Protein AF-0000000069512992 (afdb_homodimer)

pLDDT: mean 85.41, std 8.33, range [59.53, 94.38]

Radius of gyration: 16.72 Å; Cα contacts (8 Å, |Δi|>4): 475; chains: 2; bounding box: 45×42×37 Å

Solvent-accessible surface area (backbone atoms only — not comparable to full-atom values): 12252 Å² total; per-residue (Å²): 120,58,73,45,78,48,79,44,36,40,33,37,40,46,77,52,93,96,39,35,35,32,42,32,26,37,52,41,56,82,84,54,63,56,64,59,54,50,51,50,50,53,56,59,64,67,49,92,58,75,44,44,39,39,32,29,38,54,61,28,32,28,53,77,41,49,16,95,49,71,39,71,48,21,52,53,52,48,50,54,33,56,75,69,61,36,39,66,70,45,34,65,84,51,76,66,40,38,78,52,96,91,40,67,32,35,28,63,44,39,37,28,62,114,122,57,73,44,76,47,79,45,36,40,34,36,40,45,77,54,93,95,37,35,35,33,41,34,24,38,50,42,56,81,85,52,64,55,65,59,55,51,51,50,50,54,57,58,64,66,49,93,57,75,44,44,38,37,31,28,38,54,62,27,32,28,51,76,41,48,17,93,48,71,41,71,49,20,52,52,51,48,50,55,33,55,74,68,60,36,39,65,70,45,33,64,85,51,76,64,42,38,78,54,96,94,40,68,33,35,28,64,44,39,38,29,59,114

Secondary structure (DSSP, 8-state):
-EEEE-SSEEEEEEEETTEEEEEEEEE--TTS-HHHHHHHHHHHHTS--SEEEEEEE-----GGGT-SS--HHHHHHHHHHHHTTPEE---TTSPPSEEETTEEE--EEEEE--/-EEEE-SSEEEEEEEETTEEEEEEEEE--TTS-HHHHHHHHHHHHTS--SEEEEEEE-----GGGT-SS--HHHHHHHHHHHHTTPEE---TTSPPSEEETTEEE--EEEEE--

Organism: Araneus ventricosus (NCBI:txid182803)

Foldseek 3Di:
DDWDDDPFKIWDWDDDPPFTEIEMEGDADPVDDLVVVLVVVVVSVPDDGDKYKYKYFQVFADPQQAHPDGDPSNVVVVVSCVVVVKDKPRGNPDDFPDQDPVGTGNRIIMIIHD/DDWDDDPFKIWDWDDDPPFTEIEMEGDADPVDDLVVVLVVVVVSVPDDGDKYKYKYFQVFADPQQAHPDGDPSNVVVVVSCVVVVKDKPRGNPDDFPDQDPVGTGNRIIMIIHD

InterPro domains:
  IPR005135 Endonuclease/exonuclease/phosphatase [PF14529] (22-112)
  IPR036691 Endonuclease/exonuclease/phosphatase superfamily [G3DSA:3.60.10.10] (2-114)
  IPR036691 Endonuclease/exonuclease/phosphatase superfamily [SSF56219] (4-114)

Nearest PDB structures (foldseek):
  2ei9-assembly1_A  TM=8.459E-01  e=1.171E-07  Bombyx mori
  7n8k-assembly2_B  TM=8.046E-01  e=6.020E-04  Homo sapiens
  2v0s-assembly1_A  TM=8.005E-01  e=7.741E-04  Homo sapiens
  2v0r-assembly2_B  TM=7.791E-01  e=5.654E-04  Homo sapiens
  7n94-assembly2_B  TM=7.923E-01  e=2.896E-03  Homo sapiens

Sequence (228 aa):
MKMYISTDTIGVIIKYRNLNLLVISVYCPPREDINIIVSELENCLQHPHDRFIIMGDFNSKIPVWGSDIEDERGCELQEFALSKGLAVVNDETTIPTFEGSQGRSWVDITICDPMKMYISTDTIGVIIKYRNLNLLVISVYCPPREDINIIVSELENCLQHPHDRFIIMGDFNSKIPVWGSDIEDERGCELQEFALSKGLAVVNDETTIPTFEGSQGRSWVDITICDP

Structure (mmCIF, N/CA/C/O backbone):
data_AF-0000000069512992-model_v1
#
loop_
_entity.id
_entity.type
_entity.pdbx_description
1 polymer 'Endonuclease/exonuclease/phosphatase domain-containing protein'
#
loop_
_atom_site.group_PDB
_atom_site.id
_atom_site.type_symbol
_atom_site.label_atom_id
_atom_site.label_alt_id
_atom_site.label_comp_id
_atom_site.label_asym_id
_atom_site.label_entity_id
_atom_site.label_seq_id
_atom_site.pdbx_PDB_ins_code
_atom_site.Cartn_x
_atom_site.Cartn_y
_atom_site.Cartn_z
_atom_site.occupancy
_atom_site.B_iso_or_equiv
_atom_site.auth_seq_id
_atom_site.auth_comp_id
_atom_site.auth_asym_id
_atom_site.auth_atom_id
_atom_site.pdbx_PDB_model_num
ATOM 1 N N . MET A 1 1 ? -14.008 -5.754 -10.539 1 62.44 1 MET A N 1
ATOM 2 C CA . MET A 1 1 ? -13.008 -4.941 -9.852 1 62.44 1 MET A CA 1
ATOM 3 C C . MET A 1 1 ? -12.117 -4.211 -10.852 1 62.44 1 MET A C 1
ATOM 5 O O . MET A 1 1 ? -11.578 -4.824 -11.773 1 62.44 1 MET A O 1
ATOM 9 N N . LYS A 1 2 ? -12.312 -2.832 -10.93 1 73.56 2 LYS A N 1
ATOM 10 C CA . LYS A 1 2 ? -11.477 -2.012 -11.805 1 73.56 2 LYS A CA 1
ATOM 11 C C . LYS A 1 2 ? -10.148 -1.672 -11.133 1 73.56 2 LYS A C 1
ATOM 13 O O . LYS A 1 2 ? -10.109 -1.383 -9.938 1 73.56 2 LYS A O 1
ATOM 18 N N . MET A 1 3 ? -8.977 -1.939 -11.852 1 76.88 3 MET A N 1
ATOM 19 C CA . MET A 1 3 ? -7.648 -1.728 -11.297 1 76.88 3 MET A CA 1
ATOM 20 C C . MET A 1 3 ? -6.859 -0.721 -12.125 1 76.88 3 MET A C 1
ATOM 22 O O . MET A 1 3 ? -6.977 -0.697 -13.352 1 76.88 3 MET A O 1
ATOM 26 N N . TYR A 1 4 ? -6.207 0.164 -11.422 1 78.94 4 TYR A N 1
ATOM 27 C CA . TYR A 1 4 ? -5.297 1.139 -12.016 1 78.94 4 TYR A CA 1
ATOM 28 C C . TYR A 1 4 ? -3.871 0.923 -11.523 1 78.94 4 TYR A C 1
ATOM 30 O O . TYR A 1 4 ? -3.627 0.824 -10.32 1 78.94 4 TYR A O 1
ATOM 38 N N . ILE A 1 5 ? -2.979 0.782 -12.562 1 77.25 5 ILE A N 1
ATOM 39 C CA . ILE A 1 5 ? -1.616 0.473 -12.141 1 77.25 5 ILE A CA 1
ATOM 40 C C . ILE A 1 5 ? -0.633 1.406 -12.844 1 77.25 5 ILE A C 1
ATOM 42 O O . ILE A 1 5 ? -0.758 1.659 -14.039 1 77.25 5 ILE A O 1
ATOM 46 N N . SER A 1 6 ? 0.176 1.979 -12.07 1 79.38 6 SER A N 1
ATOM 47 C CA . SER A 1 6 ? 1.358 2.676 -12.57 1 79.38 6 SER A CA 1
ATOM 48 C C . SER A 1 6 ? 2.623 2.178 -11.875 1 79.38 6 SER A C 1
ATOM 50 O O . SER A 1 6 ? 2.574 1.232 -11.086 1 79.38 6 SER A O 1
ATOM 52 N N . THR A 1 7 ? 3.756 2.795 -12.219 1 75.62 7 THR A N 1
ATOM 53 C CA . THR A 1 7 ? 5.031 2.367 -11.656 1 75.62 7 THR A CA 1
ATOM 54 C C . THR A 1 7 ? 5.035 2.523 -10.133 1 75.62 7 THR A C 1
ATOM 56 O O . THR A 1 7 ? 5.637 1.717 -9.422 1 75.62 7 THR A O 1
ATOM 59 N N . ASP A 1 8 ? 4.23 3.426 -9.648 1 82.25 8 ASP A N 1
ATOM 60 C CA . ASP A 1 8 ? 4.387 3.744 -8.227 1 82.25 8 ASP A CA 1
ATOM 61 C C . ASP A 1 8 ? 3.045 3.674 -7.5 1 82.25 8 ASP A C 1
ATOM 63 O O . ASP A 1 8 ? 2.963 3.982 -6.309 1 82.25 8 ASP A O 1
ATOM 67 N N . THR A 1 9 ? 1.992 3.256 -8.219 1 86.94 9 THR A N 1
ATOM 68 C CA . THR A 1 9 ? 0.669 3.332 -7.609 1 86.94 9 THR A CA 1
ATOM 69 C C . THR A 1 9 ? -0.209 2.176 -8.078 1 86.94 9 THR A C 1
ATOM 71 O O . THR A 1 9 ? -0.194 1.814 -9.25 1 86.94 9 THR A O 1
ATOM 74 N N . ILE A 1 10 ? -0.94 1.628 -7.172 1 89.06 10 ILE A N 1
ATOM 75 C CA . ILE A 1 10 ? -1.986 0.664 -7.496 1 89.06 10 ILE A CA 1
ATOM 76 C C . ILE A 1 10 ? -3.322 1.145 -6.934 1 89.06 10 ILE A C 1
ATOM 78 O O . ILE A 1 10 ? -3.418 1.493 -5.758 1 89.06 10 ILE A O 1
ATOM 82 N N . GLY A 1 11 ? -4.309 1.238 -7.793 1 90.81 11 GLY A N 1
ATOM 83 C CA . GLY A 1 11 ? -5.66 1.587 -7.387 1 90.81 11 GLY A CA 1
ATOM 84 C C . GLY A 1 11 ? -6.68 0.513 -7.719 1 90.81 11 GLY A C 1
ATOM 85 O O . GLY A 1 11 ? -6.613 -0.104 -8.781 1 90.81 11 GLY A O 1
ATOM 86 N N . VAL A 1 12 ? -7.574 0.258 -6.812 1 90.38 12 VAL A N 1
ATOM 87 C CA . VAL A 1 12 ? -8.625 -0.732 -7.031 1 90.38 12 VAL A CA 1
ATOM 88 C C . VAL A 1 12 ? -9.961 -0.192 -6.523 1 90.38 12 VAL A C 1
ATOM 90 O O . VAL A 1 12 ? -10.008 0.463 -5.48 1 90.38 12 VAL A O 1
ATOM 93 N N . ILE A 1 13 ? -11 -0.474 -7.309 1 92.19 13 ILE A N 1
ATOM 94 C CA . ILE A 1 13 ? -12.344 -0.146 -6.84 1 92.19 13 ILE A CA 1
ATOM 95 C C . ILE A 1 13 ? -13.016 -1.399 -6.285 1 92.19 13 ILE A C 1
ATOM 97 O O . ILE A 1 13 ? -13.148 -2.406 -6.984 1 92.19 13 ILE A O 1
ATOM 101 N N . ILE A 1 14 ? -13.398 -1.295 -5.035 1 89.19 14 ILE A N 1
ATOM 102 C CA . ILE A 1 14 ? -14.117 -2.377 -4.371 1 89.19 14 ILE A CA 1
ATOM 103 C C . ILE A 1 14 ? -15.602 -2.031 -4.285 1 89.19 14 ILE A C 1
ATOM 105 O O . ILE A 1 14 ? -15.977 -1.005 -3.711 1 89.19 14 ILE A O 1
ATOM 109 N N . LYS A 1 15 ? -16.344 -2.918 -4.852 1 89.75 15 LYS A N 1
ATOM 110 C CA . LYS A 1 15 ? -17.797 -2.711 -4.801 1 89.75 15 LYS A CA 1
ATOM 111 C C . LYS A 1 15 ? -18.422 -3.525 -3.676 1 89.75 15 LYS A C 1
ATOM 113 O O . LYS A 1 15 ? -18.219 -4.738 -3.588 1 89.75 15 LYS A O 1
ATOM 118 N N . TYR A 1 16 ? -19.047 -2.855 -2.82 1 86.5 16 TYR A N 1
ATOM 119 C CA . TYR A 1 16 ? -19.797 -3.494 -1.744 1 86.5 16 TYR A CA 1
ATOM 120 C C . TYR A 1 16 ? -21.188 -2.895 -1.623 1 86.5 16 TYR A C 1
ATOM 122 O O . TYR A 1 16 ? -21.359 -1.771 -1.139 1 86.5 16 TYR A O 1
ATOM 130 N N . ARG A 1 17 ? -22.172 -3.738 -2.008 1 87.38 17 ARG A N 1
ATOM 131 C CA . ARG A 1 17 ? -23.562 -3.268 -2.043 1 87.38 17 ARG A CA 1
ATOM 132 C C . ARG A 1 17 ? -23.688 -1.995 -2.871 1 87.38 17 ARG A C 1
ATOM 134 O O . ARG A 1 17 ? -23.359 -1.987 -4.062 1 87.38 17 ARG A O 1
ATOM 141 N N . ASN A 1 18 ? -24.078 -0.827 -2.35 1 88.19 18 ASN A N 1
ATOM 142 C CA . ASN A 1 18 ? -24.25 0.412 -3.102 1 88.19 18 ASN A CA 1
ATOM 143 C C . ASN A 1 18 ? -23.078 1.365 -2.891 1 88.19 18 ASN A C 1
ATOM 145 O O . ASN A 1 18 ? -23.203 2.57 -3.115 1 88.19 18 ASN A O 1
ATOM 149 N N . LEU A 1 19 ? -21.969 0.78 -2.48 1 90.75 19 LEU A N 1
ATOM 150 C CA . LEU A 1 19 ? -20.812 1.613 -2.188 1 90.75 19 LEU A CA 1
ATOM 151 C C . LEU A 1 19 ? -19.609 1.182 -3.02 1 90.75 19 LEU A C 1
ATOM 153 O O . LEU A 1 19 ? -19.281 -0.004 -3.068 1 90.75 19 LEU A O 1
ATOM 157 N N . ASN A 1 20 ? -19.078 2.146 -3.801 1 93.69 20 ASN A N 1
ATOM 158 C CA . ASN A 1 20 ? -17.797 1.951 -4.473 1 93.69 20 ASN A CA 1
ATOM 159 C C . ASN A 1 20 ? -16.656 2.594 -3.697 1 93.69 20 ASN A C 1
ATOM 161 O O . ASN A 1 20 ? -16.578 3.818 -3.584 1 93.69 20 ASN A O 1
ATOM 165 N N . LEU A 1 21 ? -15.773 1.704 -3.17 1 93.25 21 LEU A N 1
ATOM 166 C CA . LEU A 1 21 ? -14.617 2.188 -2.424 1 93.25 21 LEU A CA 1
ATOM 167 C C . LEU A 1 21 ? -13.352 2.117 -3.273 1 93.25 21 LEU A C 1
ATOM 169 O O . LEU A 1 21 ? -12.969 1.043 -3.746 1 93.25 21 LEU A O 1
ATOM 173 N N . LEU A 1 22 ? -12.742 3.299 -3.473 1 94.38 22 LEU A N 1
ATOM 174 C CA . LEU A 1 22 ? -11.461 3.348 -4.172 1 94.38 22 LEU A CA 1
ATOM 175 C C . LEU A 1 22 ? -10.305 3.229 -3.191 1 94.38 22 LEU A C 1
ATOM 177 O O . LEU A 1 22 ? -10.156 4.062 -2.293 1 94.38 22 LEU A O 1
ATOM 181 N N . VAL A 1 23 ? -9.523 2.137 -3.34 1 93.75 23 VAL A N 1
ATOM 182 C CA . VAL A 1 23 ? -8.336 1.911 -2.518 1 93.75 23 VAL A CA 1
ATOM 183 C C . VAL A 1 23 ? -7.078 2.109 -3.357 1 93.75 23 VAL A C 1
ATOM 185 O O . VAL A 1 23 ? -6.934 1.505 -4.422 1 93.75 23 VAL A O 1
ATOM 188 N N . ILE A 1 24 ? -6.184 2.973 -2.836 1 94.12 24 ILE A N 1
ATOM 189 C CA . ILE A 1 24 ? -4.961 3.262 -3.576 1 94.12 2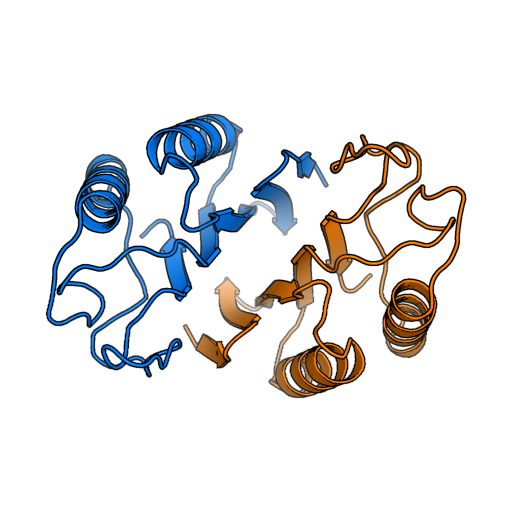4 ILE A CA 1
ATOM 190 C C . ILE A 1 24 ? -3.746 2.975 -2.695 1 94.12 24 ILE A C 1
ATOM 192 O O . ILE A 1 24 ? -3.66 3.463 -1.566 1 94.12 24 ILE A O 1
ATOM 196 N N . SER A 1 25 ? -2.85 2.141 -3.135 1 93.56 25 SER A N 1
ATOM 197 C CA . SER A 1 25 ? -1.56 1.884 -2.504 1 93.56 25 SER A CA 1
ATOM 198 C C . SER A 1 25 ? -0.427 2.562 -3.268 1 93.56 25 SER A C 1
ATOM 200 O O . SER A 1 25 ? -0.344 2.451 -4.492 1 93.56 25 SER A O 1
ATOM 202 N N . VAL A 1 26 ? 0.43 3.268 -2.518 1 92.38 26 VAL A N 1
ATOM 203 C CA . VAL A 1 26 ? 1.453 4.055 -3.195 1 92.38 26 VAL A CA 1
ATOM 204 C C . VAL A 1 26 ? 2.809 3.824 -2.531 1 92.38 26 VAL A C 1
ATOM 206 O O . VAL A 1 26 ? 2.885 3.615 -1.319 1 92.38 26 VAL A O 1
ATOM 209 N N . TYR A 1 27 ? 3.768 3.748 -3.324 1 88.44 27 TYR A N 1
ATOM 210 C CA . TYR A 1 27 ? 5.152 3.924 -2.893 1 88.44 27 TYR A CA 1
ATOM 211 C C . TYR A 1 27 ? 5.82 5.059 -3.658 1 88.44 27 TYR A C 1
ATOM 213 O O . TYR A 1 27 ? 5.945 4.996 -4.883 1 88.44 27 TYR A O 1
ATOM 221 N N . CYS A 1 28 ? 6.227 6.059 -2.953 1 90 28 CYS A N 1
ATOM 222 C CA . CYS A 1 28 ? 6.93 7.188 -3.553 1 90 28 CYS A CA 1
ATOM 223 C C . CYS A 1 28 ? 8.422 7.129 -3.24 1 90 28 CYS A C 1
ATOM 225 O O . CYS A 1 28 ? 8.844 7.535 -2.156 1 90 28 CYS A O 1
ATOM 227 N N . PRO A 1 29 ? 9.18 6.758 -4.266 1 87.5 29 PRO A N 1
ATOM 228 C CA . PRO A 1 29 ? 10.617 6.715 -4.008 1 87.5 29 PRO A CA 1
ATOM 229 C C . PRO A 1 29 ? 11.18 8.062 -3.561 1 87.5 29 PRO A C 1
ATOM 231 O O . PRO A 1 29 ? 10.727 9.109 -4.027 1 87.5 29 PRO A O 1
ATOM 234 N N . PRO A 1 30 ? 12.203 8 -2.709 1 86.44 30 PRO A N 1
ATOM 235 C CA . PRO A 1 30 ? 12.75 9.234 -2.143 1 86.44 30 PRO A CA 1
ATOM 236 C C . PRO A 1 30 ? 13.258 10.203 -3.211 1 86.44 30 PRO A C 1
ATOM 238 O O . PRO A 1 30 ? 13.219 11.422 -3.021 1 86.44 30 PRO A O 1
ATOM 241 N N . ARG A 1 31 ? 13.641 9.719 -4.309 1 88.31 31 ARG A N 1
ATOM 242 C CA . ARG A 1 31 ? 14.25 10.57 -5.32 1 88.31 31 ARG A CA 1
ATOM 243 C C . ARG A 1 31 ? 13.234 10.984 -6.383 1 88.31 31 ARG A C 1
ATOM 245 O O . ARG A 1 31 ? 13.523 11.82 -7.238 1 88.31 31 ARG A O 1
ATOM 252 N N . GLU A 1 32 ? 12.062 10.398 -6.336 1 88.81 32 GLU A N 1
ATOM 253 C CA . GLU A 1 32 ? 11.031 10.719 -7.316 1 88.81 32 GLU A CA 1
ATOM 254 C C . GLU A 1 32 ? 10.312 12.016 -6.957 1 88.81 32 GLU A C 1
ATOM 256 O O . GLU A 1 32 ? 10.078 12.297 -5.777 1 88.81 32 GLU A O 1
ATOM 261 N N . ASP A 1 33 ? 10.016 12.828 -8 1 92.69 33 ASP A N 1
ATOM 262 C CA . ASP A 1 33 ? 9.234 14.039 -7.789 1 92.69 33 ASP A CA 1
ATOM 263 C C . ASP A 1 33 ? 7.84 13.703 -7.254 1 92.69 33 ASP A C 1
ATOM 265 O O . ASP A 1 33 ? 7.055 13.031 -7.93 1 92.69 33 ASP A O 1
ATOM 269 N N . ILE A 1 34 ? 7.531 14.195 -6.113 1 92.69 34 ILE A N 1
ATOM 270 C CA . ILE A 1 34 ? 6.262 13.906 -5.453 1 92.69 34 ILE A CA 1
ATOM 271 C C . ILE A 1 34 ? 5.105 14.398 -6.32 1 92.69 34 ILE A C 1
ATOM 273 O O . ILE A 1 34 ? 4 13.852 -6.262 1 92.69 34 ILE A O 1
ATOM 277 N N . ASN A 1 35 ? 5.34 15.414 -7.141 1 93.62 35 ASN A N 1
ATOM 278 C CA . ASN A 1 35 ? 4.289 15.961 -7.992 1 93.62 35 ASN A CA 1
ATOM 279 C C . ASN A 1 35 ? 3.818 14.945 -9.023 1 93.62 35 ASN A C 1
ATOM 281 O O . ASN A 1 35 ? 2.662 14.977 -9.453 1 93.62 35 ASN A O 1
ATOM 285 N N . ILE A 1 36 ? 4.703 14.117 -9.391 1 92.75 36 ILE A N 1
ATOM 286 C CA . ILE A 1 36 ? 4.336 13.047 -10.312 1 92.75 36 ILE A CA 1
ATOM 287 C C . ILE A 1 36 ? 3.334 12.109 -9.641 1 92.75 36 ILE A C 1
ATOM 289 O O . ILE A 1 36 ? 2.305 11.766 -10.227 1 92.75 36 ILE A O 1
ATOM 293 N N . ILE A 1 37 ? 3.574 11.75 -8.453 1 92.38 37 ILE A N 1
ATOM 294 C CA . ILE A 1 37 ? 2.705 10.859 -7.695 1 92.38 37 ILE A CA 1
ATOM 295 C C . ILE A 1 37 ? 1.37 11.547 -7.418 1 92.38 37 ILE A C 1
ATOM 297 O O . ILE A 1 37 ? 0.309 10.938 -7.574 1 92.38 37 ILE A O 1
ATOM 301 N N . VAL A 1 38 ? 1.461 12.789 -7.039 1 93.31 38 VAL A N 1
ATOM 302 C CA . VAL A 1 38 ? 0.253 13.555 -6.754 1 93.31 38 VAL A CA 1
ATOM 303 C C . VAL A 1 38 ? -0.632 13.609 -7.996 1 93.31 38 VAL A C 1
ATOM 305 O O . VAL A 1 38 ? -1.85 13.438 -7.906 1 93.31 38 VAL A O 1
ATOM 308 N N . SER A 1 39 ? -0.012 13.844 -9.078 1 93.38 39 SER A N 1
ATOM 309 C CA . SER A 1 39 ? -0.75 13.867 -10.336 1 93.38 39 SER A CA 1
ATOM 310 C C . SER A 1 39 ? -1.412 12.523 -10.609 1 93.38 39 SER A C 1
ATOM 312 O O . SER A 1 39 ? -2.551 12.469 -11.078 1 93.38 39 SER A O 1
ATOM 314 N N . GLU A 1 40 ? -0.72 11.484 -10.344 1 90.88 40 GLU A N 1
ATOM 315 C CA . GLU A 1 40 ? -1.27 10.141 -10.516 1 90.88 40 GLU A CA 1
ATOM 316 C C . GLU A 1 40 ? -2.457 9.914 -9.586 1 90.88 40 GLU A C 1
ATOM 318 O O . GLU A 1 40 ? -3.453 9.305 -9.984 1 90.88 40 GLU A O 1
ATOM 323 N N . LEU A 1 41 ? -2.299 10.336 -8.406 1 93.19 41 LEU A N 1
ATOM 324 C CA . LEU A 1 41 ? -3.387 10.227 -7.441 1 93.19 41 LEU A CA 1
ATOM 325 C C . LEU A 1 41 ? -4.613 11 -7.914 1 93.19 41 LEU A C 1
ATOM 327 O O . LEU A 1 41 ? -5.738 10.492 -7.836 1 93.19 41 LEU A O 1
ATOM 331 N N . GLU A 1 42 ? -4.375 12.172 -8.398 1 91.94 42 GLU A N 1
ATOM 332 C CA . GLU A 1 42 ? -5.469 12.984 -8.922 1 91.94 42 GLU A CA 1
ATOM 333 C C . GLU A 1 42 ? -6.195 12.266 -10.055 1 91.94 42 GLU A C 1
ATOM 335 O O . GLU A 1 42 ? -7.426 12.289 -10.125 1 91.94 42 GLU A O 1
ATOM 340 N N . ASN A 1 43 ? -5.418 11.703 -10.891 1 91.62 43 ASN A N 1
ATOM 341 C CA . ASN A 1 43 ? -6.004 10.953 -12 1 91.62 43 ASN A CA 1
ATOM 342 C C . ASN A 1 43 ? -6.848 9.789 -11.5 1 91.62 43 ASN A C 1
ATOM 344 O O . ASN A 1 43 ? -7.938 9.531 -12.016 1 91.62 43 ASN A O 1
ATOM 348 N N . CYS A 1 44 ? -6.367 9.062 -10.547 1 90.44 44 CYS A N 1
ATOM 349 C CA . CYS A 1 44 ? -7.109 7.941 -9.977 1 90.44 44 CYS A CA 1
ATOM 350 C C . CYS A 1 44 ? -8.422 8.414 -9.367 1 90.44 44 CYS A C 1
ATOM 352 O O . CYS A 1 44 ? -9.453 7.754 -9.516 1 90.44 44 CYS A O 1
ATOM 354 N N . LEU A 1 45 ? -8.344 9.516 -8.75 1 91.56 45 LEU A N 1
ATOM 355 C CA . LEU A 1 45 ? -9.5 10.031 -8.016 1 91.56 45 LEU A CA 1
ATOM 356 C C . LEU A 1 45 ? -10.57 10.539 -8.977 1 91.56 45 LEU A C 1
ATOM 358 O O . LEU A 1 45 ? -11.703 10.805 -8.562 1 91.56 45 LEU A O 1
ATOM 362 N N . GLN A 1 46 ? -10.203 10.688 -10.195 1 91.44 46 GLN A N 1
ATOM 363 C CA . GLN A 1 46 ? -11.18 11.102 -11.195 1 91.44 46 GLN A CA 1
ATOM 364 C C . GLN A 1 46 ? -12.141 9.969 -11.531 1 91.44 46 GLN A C 1
ATOM 366 O O . GLN A 1 46 ? -13.211 10.195 -12.109 1 91.44 46 GLN A O 1
ATOM 371 N N . HIS A 1 47 ? -11.766 8.797 -11.266 1 89.56 47 HIS A N 1
ATOM 372 C CA . HIS A 1 47 ? -12.648 7.66 -11.523 1 89.56 47 HIS A CA 1
ATOM 373 C C . HIS A 1 47 ? -13.797 7.625 -10.523 1 89.56 47 HIS A C 1
ATOM 375 O O . HIS A 1 47 ? -13.633 7.984 -9.359 1 89.56 47 HIS A O 1
ATOM 381 N N . PRO A 1 48 ? -14.977 7.238 -11.016 1 91.12 48 PRO A N 1
ATOM 382 C CA . PRO A 1 48 ? -16.141 7.258 -10.133 1 91.12 48 PRO A CA 1
ATOM 383 C C . PRO A 1 48 ? -15.961 6.379 -8.891 1 91.12 48 PRO A C 1
ATOM 385 O O . PRO A 1 48 ? -15.578 5.211 -9.016 1 91.12 48 PRO A O 1
ATOM 388 N N . HIS A 1 49 ? -16.203 6.918 -7.762 1 93.06 49 HIS A N 1
ATOM 389 C CA . HIS A 1 49 ? -16.156 6.25 -6.465 1 93.06 49 HIS A CA 1
ATOM 390 C C . HIS A 1 49 ? -17.031 6.98 -5.445 1 93.06 49 HIS A C 1
ATOM 392 O O . HIS A 1 49 ? -17.406 8.133 -5.66 1 93.06 49 HIS A O 1
ATOM 398 N N . ASP A 1 50 ? -17.422 6.281 -4.406 1 93.81 50 ASP A N 1
ATOM 399 C CA . ASP A 1 50 ? -18.188 6.898 -3.326 1 93.81 50 ASP A CA 1
ATOM 400 C C . ASP A 1 50 ? -17.266 7.336 -2.188 1 93.81 50 ASP A C 1
ATOM 402 O O . ASP A 1 50 ? -17.5 8.367 -1.559 1 93.81 50 ASP A O 1
ATOM 406 N N . ARG A 1 51 ? -16.266 6.52 -1.875 1 92.12 51 ARG A N 1
ATOM 407 C CA . ARG A 1 51 ? -15.25 6.734 -0.843 1 92.12 51 ARG A CA 1
ATOM 408 C C . ARG A 1 51 ? -13.867 6.309 -1.328 1 92.12 51 ARG A C 1
ATOM 410 O O . ARG A 1 51 ? -13.75 5.543 -2.287 1 92.12 51 ARG A O 1
ATOM 417 N N . PHE A 1 52 ? -12.898 6.906 -0.741 1 93.38 52 PHE A N 1
ATOM 418 C CA . PHE A 1 52 ? -11.57 6.469 -1.145 1 93.38 52 PHE A CA 1
ATOM 419 C C . PHE A 1 52 ? -10.617 6.453 0.047 1 93.38 52 PHE A C 1
ATOM 421 O O . PHE A 1 52 ? -10.883 7.098 1.064 1 93.38 52 PHE A O 1
ATOM 428 N N . ILE A 1 53 ? -9.594 5.688 -0.031 1 92.62 53 ILE A N 1
ATOM 429 C CA . ILE A 1 53 ? -8.477 5.656 0.913 1 92.62 53 ILE A CA 1
ATOM 430 C C . ILE A 1 53 ? -7.164 5.504 0.154 1 92.62 53 ILE A C 1
ATOM 432 O O . ILE A 1 53 ? -7.082 4.742 -0.812 1 92.62 53 ILE A O 1
ATOM 436 N N . ILE A 1 54 ? -6.207 6.352 0.508 1 94.06 54 ILE A N 1
ATOM 437 C CA . ILE A 1 54 ? -4.852 6.312 -0.03 1 94.06 54 ILE A CA 1
ATOM 438 C C . ILE A 1 54 ? -3.867 5.953 1.08 1 94.06 54 ILE A C 1
ATOM 440 O O . ILE A 1 54 ? -3.896 6.547 2.16 1 94.06 54 ILE A O 1
ATOM 444 N N . MET A 1 55 ? -3.049 4.949 0.796 1 93.12 55 MET A N 1
ATOM 445 C CA . MET A 1 55 ? -2.068 4.543 1.799 1 93.12 55 MET A CA 1
ATOM 446 C C . MET A 1 55 ? -0.733 4.199 1.146 1 93.12 55 MET A C 1
ATOM 448 O O . MET A 1 55 ? -0.7 3.607 0.066 1 93.12 55 MET A O 1
ATOM 452 N N . GLY A 1 56 ? 0.34 4.488 1.965 1 91.12 56 GLY A N 1
ATOM 453 C CA . GLY A 1 56 ? 1.639 4.039 1.486 1 91.12 56 GLY A CA 1
ATOM 454 C C . GLY A 1 56 ? 2.789 4.875 2.014 1 91.12 56 GLY A C 1
ATOM 455 O O . GLY A 1 56 ? 2.619 5.652 2.957 1 91.12 56 GLY A O 1
ATOM 456 N N . ASP A 1 57 ? 3.934 4.566 1.436 1 88.25 57 ASP A N 1
ATOM 457 C CA . ASP A 1 57 ? 5.168 5.27 1.785 1 88.25 57 ASP A CA 1
ATOM 458 C C . ASP A 1 57 ? 5.398 6.461 0.863 1 88.25 57 ASP A C 1
ATOM 460 O O . ASP A 1 57 ? 5.73 6.293 -0.312 1 88.25 57 ASP A O 1
ATOM 464 N N . PHE A 1 58 ? 5.25 7.66 1.408 1 90.44 58 PHE A N 1
ATOM 465 C CA . PHE A 1 58 ? 5.359 8.867 0.596 1 90.44 58 PHE A CA 1
ATOM 466 C C . PHE A 1 58 ? 6.742 9.5 0.743 1 90.44 58 PHE A C 1
ATOM 468 O O . PHE A 1 58 ? 7.102 10.398 -0.016 1 90.44 58 PHE A O 1
ATOM 475 N N . ASN A 1 59 ? 7.477 9.031 1.684 1 89.31 59 ASN A N 1
ATOM 476 C CA . ASN A 1 59 ? 8.781 9.617 1.97 1 89.31 59 ASN A CA 1
ATOM 477 C C . ASN A 1 59 ? 8.703 11.133 2.086 1 89.31 59 ASN A C 1
ATOM 479 O O . ASN A 1 59 ? 9.492 11.852 1.47 1 89.31 59 ASN A O 1
ATOM 483 N N . SER A 1 60 ? 7.695 11.523 2.764 1 90.38 60 SER A N 1
ATOM 484 C CA . SER A 1 60 ? 7.414 12.945 2.971 1 90.38 60 SER A CA 1
ATOM 485 C C . SER A 1 60 ? 7.414 13.297 4.457 1 90.38 60 SER A C 1
ATOM 487 O O . SER A 1 60 ? 6.949 12.508 5.285 1 90.38 60 SER A O 1
ATOM 489 N N . LYS A 1 61 ? 7.934 14.477 4.727 1 87.56 61 LYS A N 1
ATOM 490 C CA . LYS A 1 61 ? 8.055 14.875 6.125 1 87.56 61 LYS A CA 1
ATOM 491 C C . LYS A 1 61 ? 7.402 16.234 6.367 1 87.56 61 LYS A C 1
ATOM 493 O O . LYS A 1 61 ? 7.672 17.188 5.641 1 87.56 61 LYS A O 1
ATOM 498 N N . ILE A 1 62 ? 6.516 16.25 7.383 1 85.75 62 ILE A N 1
ATOM 499 C CA . ILE A 1 62 ? 5.906 17.5 7.855 1 85.75 62 ILE A CA 1
ATOM 500 C C . ILE A 1 62 ? 5.449 17.328 9.305 1 85.75 62 ILE A C 1
ATOM 502 O O . ILE A 1 62 ? 5.129 16.219 9.734 1 85.75 62 ILE A O 1
ATOM 506 N N . PRO A 1 63 ? 5.363 18.391 10.055 1 81.75 63 PRO A N 1
ATOM 507 C CA . PRO A 1 63 ? 4.973 18.281 11.461 1 81.75 63 PRO A CA 1
ATOM 508 C C . PRO A 1 63 ? 3.551 17.75 11.641 1 81.75 63 PRO A C 1
ATOM 510 O O . PRO A 1 63 ? 3.258 17.078 12.625 1 81.75 63 PRO A O 1
ATOM 513 N N . VAL A 1 64 ? 2.695 17.969 10.766 1 78.31 64 VAL A N 1
ATOM 514 C CA . VAL A 1 64 ? 1.287 17.594 10.836 1 78.31 64 VAL A CA 1
ATOM 515 C C . VAL A 1 64 ? 1.164 16.094 11.047 1 78.31 64 VAL A C 1
ATOM 517 O O . VAL A 1 64 ? 0.285 15.625 11.773 1 78.31 64 VAL A O 1
ATOM 520 N N . TRP A 1 65 ? 2.078 15.375 10.461 1 80.12 65 TRP A N 1
ATOM 521 C CA . TRP A 1 65 ? 1.929 13.938 10.703 1 80.12 65 TRP A CA 1
ATOM 522 C C . TRP A 1 65 ? 3.086 13.406 11.539 1 80.12 65 TRP A C 1
ATOM 524 O O . TRP A 1 65 ? 3.33 12.195 11.57 1 80.12 65 TRP A O 1
ATOM 534 N N . GLY A 1 66 ? 3.773 14.273 12.242 1 74.56 66 GLY A N 1
ATOM 535 C CA . GLY A 1 66 ? 4.586 13.789 13.344 1 74.56 66 GLY A CA 1
ATOM 536 C C . GLY A 1 66 ? 6.055 14.141 13.203 1 74.56 66 GLY A C 1
ATOM 537 O O . GLY A 1 66 ? 6.836 13.961 14.141 1 74.56 66 GLY A O 1
ATOM 538 N N . SER A 1 67 ? 6.461 14.648 11.984 1 78.06 67 SER A N 1
ATOM 539 C CA . SER A 1 67 ? 7.871 14.953 11.781 1 78.06 67 SER A CA 1
ATOM 540 C C . SER A 1 67 ? 8.25 16.281 12.43 1 78.06 67 SER A C 1
ATOM 542 O O . SER A 1 67 ? 7.406 17.172 12.562 1 78.06 67 SER A O 1
ATOM 544 N N . ASP A 1 68 ? 9.461 16.359 12.852 1 80.38 68 ASP A N 1
ATOM 545 C CA . ASP A 1 68 ? 9.953 17.609 13.438 1 80.38 68 ASP A CA 1
ATOM 546 C C . ASP A 1 68 ? 10.359 18.594 12.352 1 80.38 68 ASP A C 1
ATOM 548 O O . ASP A 1 68 ? 10.578 19.781 12.633 1 80.38 68 ASP A O 1
ATOM 552 N N . ILE A 1 69 ? 10.484 18.078 11.188 1 82.75 69 ILE A N 1
ATOM 553 C CA . ILE A 1 69 ? 10.914 18.922 10.086 1 82.75 69 ILE A CA 1
ATOM 554 C C . ILE A 1 69 ? 9.898 18.859 8.953 1 82.75 69 ILE A C 1
ATOM 556 O O . ILE A 1 69 ? 9 18 8.969 1 82.75 69 ILE A O 1
ATOM 560 N N . GLU A 1 70 ? 9.953 19.875 8.094 1 88.19 70 GLU A N 1
ATOM 561 C CA . GLU A 1 70 ? 9.133 19.875 6.891 1 88.19 70 GLU A CA 1
ATOM 562 C C . GLU A 1 70 ? 10 19.875 5.633 1 88.19 70 GLU A C 1
ATOM 564 O O . GLU A 1 70 ? 11.055 20.516 5.594 1 88.19 70 GLU A O 1
ATOM 569 N N . ASP A 1 71 ? 9.633 19.031 4.719 1 91.56 71 ASP A N 1
ATOM 570 C CA . ASP A 1 71 ? 10.305 19.062 3.418 1 91.56 71 ASP A CA 1
ATOM 571 C C . ASP A 1 71 ? 9.312 19.391 2.301 1 91.56 71 ASP A C 1
ATOM 573 O O . ASP A 1 71 ? 8.125 19.594 2.555 1 91.56 71 ASP A O 1
ATOM 577 N N . GLU A 1 72 ? 9.914 19.625 1.155 1 92.38 72 GLU A N 1
ATOM 578 C CA . GLU A 1 72 ? 9.086 20.016 0.019 1 92.38 72 GLU A CA 1
ATOM 579 C C . GLU A 1 72 ? 8.016 18.969 -0.268 1 92.38 72 GLU A C 1
ATOM 581 O O . GLU A 1 72 ? 6.879 19.297 -0.602 1 92.38 72 GLU A O 1
ATOM 586 N N . ARG A 1 73 ? 8.352 17.766 -0.173 1 92.81 73 ARG A N 1
ATOM 587 C CA . ARG A 1 73 ? 7.422 16.672 -0.416 1 92.81 73 ARG A CA 1
ATOM 588 C C . ARG A 1 73 ? 6.238 16.734 0.543 1 92.81 73 ARG A C 1
ATOM 590 O O . ARG A 1 73 ? 5.086 16.578 0.131 1 92.81 73 ARG A O 1
ATOM 597 N N . GLY A 1 74 ? 6.598 16.938 1.791 1 91.31 74 GLY A N 1
ATOM 598 C CA . GLY A 1 74 ? 5.555 17.078 2.791 1 91.31 74 GLY A CA 1
ATOM 599 C C . GLY A 1 74 ? 4.598 18.219 2.502 1 91.31 74 GLY A C 1
ATOM 600 O O . GLY A 1 74 ? 3.383 18.062 2.648 1 91.31 74 GLY A O 1
ATOM 601 N N . CYS A 1 75 ? 5.152 19.312 2.059 1 92.5 75 CYS A N 1
ATOM 602 C CA . CYS A 1 75 ? 4.344 20.484 1.74 1 92.5 75 CYS A CA 1
ATOM 603 C C . CYS A 1 75 ? 3.406 20.203 0.571 1 92.5 75 CYS A C 1
ATOM 605 O O . CYS A 1 75 ? 2.219 20.516 0.628 1 92.5 75 CYS A O 1
ATOM 607 N N . GLU A 1 76 ? 3.902 19.562 -0.406 1 93 76 GLU A N 1
ATOM 608 C CA . GLU A 1 76 ? 3.107 19.25 -1.587 1 93 76 GLU A CA 1
ATOM 609 C C . GLU A 1 76 ? 1.993 18.266 -1.249 1 93 76 GLU A C 1
ATOM 611 O O . GLU A 1 76 ? 0.858 18.422 -1.702 1 93 76 GLU A O 1
ATOM 616 N N . LEU A 1 77 ? 2.332 17.281 -0.499 1 91.44 77 LEU A N 1
ATOM 617 C CA . LEU A 1 77 ? 1.348 16.281 -0.112 1 91.44 77 LEU A CA 1
ATOM 618 C C . LEU A 1 77 ? 0.26 16.891 0.763 1 91.44 77 LEU A C 1
ATOM 620 O O . LEU A 1 77 ? -0.919 16.562 0.615 1 91.44 77 LEU A O 1
ATOM 624 N N . GLN A 1 78 ? 0.673 17.734 1.654 1 90.19 78 GLN A N 1
ATOM 625 C CA . GLN A 1 78 ? -0.293 18.422 2.5 1 90.19 78 GLN A CA 1
ATOM 626 C C . GLN A 1 78 ? -1.247 19.266 1.663 1 90.19 78 GLN A C 1
ATOM 628 O O . GLN A 1 78 ? -2.455 19.281 1.907 1 90.19 78 GLN A O 1
ATOM 633 N N . GLU A 1 79 ? -0.674 20.016 0.779 1 92.06 79 GLU A N 1
ATOM 634 C CA . GLU A 1 79 ? -1.499 20.828 -0.104 1 92.06 79 GLU A CA 1
ATOM 635 C C . GLU A 1 79 ? -2.5 19.969 -0.875 1 92.06 79 GLU A C 1
ATOM 637 O O . GLU A 1 79 ? -3.664 20.344 -1.024 1 92.06 79 GLU A O 1
ATOM 642 N N . PHE A 1 80 ? -2.082 18.859 -1.361 1 92.5 80 PHE A N 1
ATOM 643 C CA . PHE A 1 80 ? -2.949 17.906 -2.049 1 92.5 80 PHE A CA 1
ATOM 644 C C . PHE A 1 80 ? -4.09 17.453 -1.142 1 92.5 80 PHE A C 1
ATOM 646 O O . PHE A 1 80 ? -5.254 17.484 -1.544 1 92.5 80 PHE A O 1
ATOM 653 N N . ALA A 1 81 ? -3.783 17.078 0.052 1 89.25 81 ALA A N 1
ATOM 654 C CA . ALA A 1 81 ? -4.785 16.609 1.001 1 89.25 81 ALA A CA 1
ATOM 655 C C . ALA A 1 81 ? -5.797 17.703 1.325 1 89.25 81 ALA A C 1
ATOM 657 O O . ALA A 1 81 ? -7.004 17.453 1.348 1 89.25 81 ALA A O 1
ATOM 658 N N . LEU A 1 82 ? -5.316 18.844 1.567 1 87.06 82 LEU A N 1
ATOM 659 C CA . LEU A 1 82 ? -6.164 19.984 1.922 1 87.06 82 LEU A CA 1
ATOM 660 C C . LEU A 1 82 ? -7.07 20.359 0.755 1 87.06 82 LEU A C 1
ATOM 662 O O . LEU A 1 82 ? -8.258 20.641 0.949 1 87.06 82 LEU A O 1
ATOM 666 N N . SER A 1 83 ? -6.492 20.359 -0.412 1 87.56 83 SER A N 1
ATOM 667 C CA . SER A 1 83 ? -7.227 20.797 -1.599 1 87.56 83 SER A CA 1
ATOM 668 C C . SER A 1 83 ? -8.406 19.859 -1.879 1 87.56 83 SER A C 1
ATOM 670 O O . SER A 1 83 ? -9.398 20.281 -2.479 1 87.56 83 SER A O 1
ATOM 672 N N . LYS A 1 84 ? -8.344 18.688 -1.467 1 83.25 84 LYS A N 1
ATOM 673 C CA . LYS A 1 84 ? -9.406 17.719 -1.715 1 83.25 84 LYS A CA 1
ATOM 674 C C . LYS A 1 84 ? -10.281 17.531 -0.479 1 83.25 84 LYS A C 1
ATOM 676 O O . LYS A 1 84 ? -11.188 16.688 -0.475 1 83.25 84 LYS A O 1
ATOM 681 N N . GLY A 1 85 ? -10 18.328 0.588 1 80.12 85 GLY A N 1
ATOM 682 C CA . GLY A 1 85 ? -10.734 18.172 1.835 1 80.12 85 GLY A CA 1
ATOM 683 C C . GLY A 1 85 ? -10.5 16.828 2.498 1 80.12 85 GLY A C 1
ATOM 684 O O . GLY A 1 85 ? -11.414 16.281 3.125 1 80.12 85 GLY A O 1
ATOM 685 N N . LEU A 1 86 ? -9.281 16.359 2.271 1 77.56 86 LEU A N 1
ATOM 686 C CA . LEU A 1 86 ? -8.984 15.016 2.74 1 77.56 86 LEU A CA 1
ATOM 687 C C . LEU A 1 86 ? -8.461 15.039 4.172 1 77.56 86 LEU A C 1
ATOM 689 O O . LEU A 1 86 ? -7.883 16.031 4.609 1 77.56 86 LEU A O 1
ATOM 693 N N . ALA A 1 87 ? -8.82 13.906 4.887 1 77.69 87 ALA A N 1
ATOM 694 C CA . ALA A 1 87 ? -8.328 13.727 6.25 1 77.69 87 ALA A CA 1
ATOM 695 C C . ALA A 1 87 ? -7.102 12.82 6.273 1 77.69 87 ALA A C 1
ATOM 697 O O . ALA A 1 87 ? -7.121 11.727 5.691 1 77.69 87 ALA A O 1
ATOM 698 N N . VAL A 1 88 ? -5.984 13.391 6.812 1 77 88 VAL A N 1
ATOM 699 C CA . VAL A 1 88 ? -4.824 12.555 7.086 1 77 88 VAL A CA 1
ATOM 700 C C . VAL A 1 88 ? -5.031 11.797 8.398 1 77 88 VAL A C 1
ATOM 702 O O . VAL A 1 88 ? -5.324 12.406 9.43 1 77 88 VAL A O 1
ATOM 705 N N . VAL A 1 89 ? -4.984 10.547 8.297 1 74.94 89 VAL A N 1
ATOM 706 C CA . VAL A 1 89 ? -5.305 9.703 9.445 1 74.94 89 VAL A CA 1
ATOM 707 C C . VAL A 1 89 ? -4.086 9.594 10.359 1 74.94 89 VAL A C 1
ATOM 709 O O . VAL A 1 89 ? -4.223 9.398 11.562 1 74.94 89 VAL A O 1
ATOM 712 N N . ASN A 1 90 ? -2.918 9.852 9.75 1 71.94 90 ASN A N 1
ATOM 713 C CA . ASN A 1 90 ? -1.724 9.805 10.586 1 71.94 90 ASN A CA 1
ATOM 714 C C . ASN A 1 90 ? -1.632 11.031 11.5 1 71.94 90 ASN A C 1
ATOM 716 O O . ASN A 1 90 ? -1.971 12.141 11.086 1 71.94 90 ASN A O 1
ATOM 720 N N . ASP A 1 91 ? -1.629 10.758 12.797 1 62.72 91 ASP A N 1
ATOM 721 C CA . ASP A 1 91 ? -1.337 11.898 13.664 1 62.72 91 ASP A CA 1
ATOM 722 C C . ASP A 1 91 ? -0.108 11.625 14.523 1 62.72 91 ASP A C 1
ATOM 724 O O . ASP A 1 91 ? 0.57 10.609 14.352 1 62.72 91 ASP A O 1
ATOM 728 N N . GLU A 1 92 ? 0.256 12.672 15.148 1 59.53 92 GLU A N 1
ATOM 729 C CA . GLU A 1 92 ? 1.457 12.672 15.977 1 59.53 92 GLU A CA 1
ATOM 730 C C . GLU A 1 92 ? 1.447 11.5 16.953 1 59.53 92 GLU A C 1
ATOM 732 O O . GLU A 1 92 ? 2.488 11.141 17.516 1 59.53 92 GLU A O 1
ATOM 737 N N . THR A 1 93 ? 0.274 10.883 17.031 1 60.72 93 THR A N 1
ATOM 738 C CA . THR A 1 93 ? 0.18 9.805 18.016 1 60.72 93 THR A CA 1
ATOM 739 C C . THR A 1 93 ? 0.573 8.469 17.391 1 60.72 93 THR A C 1
ATOM 741 O O . THR A 1 93 ? 0.799 7.488 18.109 1 60.72 93 THR A O 1
ATOM 744 N N . THR A 1 94 ? 0.777 8.57 16.109 1 66.19 94 THR A N 1
ATOM 745 C CA . THR A 1 94 ? 1.181 7.332 15.461 1 66.19 94 THR A CA 1
ATOM 746 C C . THR A 1 94 ? 2.684 7.109 15.602 1 66.19 94 THR A C 1
ATOM 748 O O . THR A 1 94 ? 3.441 8.062 15.805 1 66.19 94 THR A O 1
ATOM 751 N N . ILE A 1 95 ? 3.125 5.91 15.672 1 69.38 95 ILE A N 1
ATOM 752 C CA . ILE A 1 95 ? 4.539 5.594 15.836 1 69.38 95 ILE A CA 1
ATOM 753 C C . ILE A 1 95 ? 5.289 5.883 14.539 1 69.38 95 ILE A C 1
ATOM 755 O O . ILE A 1 95 ? 4.762 5.66 13.453 1 69.38 95 ILE A O 1
ATOM 759 N N . PRO A 1 96 ? 6.551 6.383 14.758 1 75.44 96 PRO A N 1
ATOM 760 C CA . PRO A 1 96 ? 7.383 6.574 13.57 1 75.44 96 PRO A CA 1
ATOM 761 C C . PRO A 1 96 ? 7.629 5.277 12.805 1 75.44 96 PRO A C 1
ATOM 763 O O . PRO A 1 96 ? 7.785 4.215 13.414 1 75.44 96 PRO A O 1
ATOM 766 N N . THR A 1 97 ? 7.602 5.418 11.484 1 74.38 97 THR A N 1
ATOM 767 C CA . THR A 1 97 ? 7.75 4.211 10.68 1 74.38 97 THR A CA 1
ATOM 768 C C . THR A 1 97 ? 9.125 4.172 10.016 1 74.38 97 THR A C 1
ATOM 770 O O . THR A 1 97 ? 9.414 3.271 9.227 1 74.38 97 THR A O 1
ATOM 773 N N . PHE A 1 98 ? 9.914 5.219 10.219 1 76.69 98 PHE A N 1
ATOM 774 C CA . PHE A 1 98 ? 11.289 5.227 9.719 1 76.69 98 PHE A CA 1
ATOM 775 C C . PHE A 1 98 ? 12.25 5.699 10.797 1 76.69 98 PHE A C 1
ATOM 777 O O . PHE A 1 98 ? 11.945 6.621 11.555 1 76.69 98 PHE A O 1
ATOM 784 N N . GLU A 1 99 ? 13.289 4.922 10.898 1 75.19 99 GLU A N 1
ATOM 785 C CA . GLU A 1 99 ? 14.391 5.336 11.766 1 75.19 99 GLU A CA 1
ATOM 786 C C . GLU A 1 99 ? 15.719 5.328 11.016 1 75.19 99 GLU A C 1
ATOM 788 O O . GLU A 1 99 ? 16.125 4.297 10.469 1 75.19 99 GLU A O 1
ATOM 793 N N . GLY A 1 100 ? 16.203 6.461 10.867 1 72.69 100 GLY A N 1
ATOM 794 C CA . GLY A 1 100 ? 17.5 6.586 10.219 1 72.69 100 GLY A CA 1
ATOM 795 C C . GLY A 1 100 ? 18.5 7.383 11.031 1 72.69 100 GLY A C 1
ATOM 796 O O . GLY A 1 100 ? 18.266 7.668 12.203 1 72.69 100 GLY A O 1
ATOM 797 N N . SER A 1 101 ? 19.609 7.543 10.422 1 76.44 101 SER A N 1
ATOM 798 C CA . SER A 1 101 ? 20.688 8.25 11.094 1 76.44 101 SER A CA 1
ATOM 799 C C . SER A 1 101 ? 20.266 9.648 11.523 1 76.44 101 SER A C 1
ATOM 801 O O . SER A 1 101 ? 20.766 10.188 12.508 1 76.44 101 SER A O 1
ATOM 803 N N . GLN A 1 102 ? 19.406 10.227 10.812 1 70.88 102 GLN A N 1
ATOM 804 C CA . GLN A 1 102 ? 18.969 11.594 11.062 1 70.88 102 GLN A CA 1
ATOM 805 C C . GLN A 1 102 ? 17.766 11.633 12 1 70.88 102 GLN A C 1
ATOM 807 O O . GLN A 1 102 ? 17.234 12.703 12.281 1 70.88 102 GLN A O 1
ATOM 812 N N . GLY A 1 103 ? 17.406 10.414 12.438 1 77.44 103 GLY A N 1
ATOM 813 C CA . GLY A 1 103 ? 16.312 10.344 13.383 1 77.44 103 GLY A CA 1
ATOM 814 C C . GLY A 1 103 ? 15.133 9.531 12.875 1 77.44 103 GLY A C 1
ATOM 815 O O . GLY A 1 103 ? 15.32 8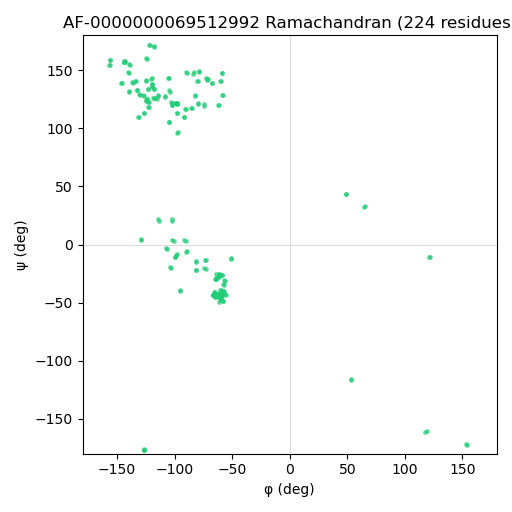.562 12.133 1 77.44 103 GLY A O 1
ATOM 816 N N . ARG A 1 104 ? 13.945 9.852 13.602 1 75.44 104 ARG A N 1
ATOM 817 C CA . ARG A 1 104 ? 12.734 9.094 13.273 1 75.44 104 ARG A CA 1
ATOM 818 C C . ARG A 1 104 ? 11.766 9.945 12.461 1 75.44 104 ARG A C 1
ATOM 820 O O . ARG A 1 104 ? 11.805 11.172 12.516 1 75.44 104 ARG A O 1
ATOM 827 N N . SER A 1 105 ? 11.062 9.367 11.492 1 78.19 105 SER A N 1
ATOM 828 C CA . SER A 1 105 ? 10.078 10.117 10.719 1 78.19 105 SER A CA 1
ATOM 829 C C . SER A 1 105 ? 8.867 9.258 10.383 1 78.19 105 SER A C 1
ATOM 831 O O . SER A 1 105 ? 8.914 8.031 10.523 1 78.19 105 SER A O 1
ATOM 833 N N . TRP A 1 106 ? 7.781 9.945 10.117 1 79.81 106 TRP A N 1
ATOM 834 C CA . TRP A 1 106 ? 6.539 9.328 9.664 1 79.81 106 TRP A CA 1
ATOM 835 C C . TRP A 1 106 ? 6.41 9.414 8.148 1 79.81 106 TRP A C 1
ATOM 837 O O . TRP A 1 106 ? 6.043 10.453 7.609 1 79.81 106 TRP A O 1
ATOM 847 N N . VAL A 1 107 ? 6.828 8.328 7.551 1 83.75 107 VAL A N 1
ATOM 848 C CA . VAL A 1 107 ? 6.84 8.398 6.094 1 83.75 107 VAL A CA 1
ATOM 849 C C . VAL A 1 107 ? 5.648 7.625 5.531 1 83.75 107 VAL A C 1
ATOM 851 O O . VAL A 1 107 ? 5.242 7.844 4.387 1 83.75 107 VAL A O 1
ATOM 854 N N . ASP A 1 108 ? 5.098 6.734 6.352 1 84.75 108 ASP A N 1
ATOM 855 C CA . ASP A 1 108 ? 3.891 6.008 5.973 1 84.75 108 ASP A CA 1
ATOM 856 C C . ASP A 1 108 ? 2.637 6.816 6.301 1 84.75 108 ASP A C 1
ATOM 858 O O . ASP A 1 108 ? 2.381 7.125 7.469 1 84.75 108 ASP A O 1
ATOM 862 N N . ILE A 1 109 ? 1.872 7.176 5.316 1 87.94 109 ILE A N 1
ATOM 863 C CA . ILE A 1 109 ? 0.752 8.094 5.488 1 87.94 109 ILE A CA 1
ATOM 864 C C . ILE A 1 109 ? -0.529 7.457 4.961 1 87.94 109 ILE A C 1
ATOM 866 O O . ILE A 1 109 ? -0.507 6.754 3.945 1 87.94 109 ILE A O 1
ATOM 870 N N . THR A 1 110 ? -1.593 7.668 5.656 1 89.81 110 THR A N 1
ATOM 871 C CA . THR A 1 110 ? -2.924 7.27 5.211 1 89.81 110 THR A CA 1
ATOM 872 C C . THR A 1 110 ? -3.828 8.492 5.055 1 89.81 110 THR A C 1
ATOM 874 O O . THR A 1 110 ? -3.93 9.32 5.965 1 89.81 110 THR A O 1
ATOM 877 N N . ILE A 1 111 ? -4.402 8.602 3.867 1 90.44 111 ILE A N 1
ATOM 878 C CA . ILE A 1 111 ? -5.305 9.703 3.549 1 90.44 111 ILE A CA 1
ATOM 879 C C . ILE A 1 111 ? -6.66 9.148 3.113 1 90.44 111 ILE A C 1
ATOM 881 O O . ILE A 1 111 ? -6.727 8.172 2.361 1 90.44 111 ILE A O 1
ATOM 885 N N . CYS A 1 112 ? -7.715 9.688 3.637 1 89.75 112 CYS A N 1
ATOM 886 C CA . CYS A 1 112 ? -9.031 9.227 3.221 1 89.75 112 CYS A CA 1
ATOM 887 C C . CYS A 1 112 ? -10.023 10.383 3.166 1 89.75 112 CYS A C 1
ATOM 889 O O . CYS A 1 112 ? -9.719 11.484 3.619 1 89.75 112 CYS A O 1
ATOM 891 N N . ASP A 1 113 ? -11.062 10.086 2.342 1 86.44 113 ASP A N 1
ATOM 892 C CA . ASP A 1 113 ? -12.102 11.109 2.348 1 86.44 113 ASP A CA 1
ATOM 893 C C . ASP A 1 113 ? -12.82 11.156 3.695 1 86.44 113 ASP A C 1
ATOM 895 O O . ASP A 1 113 ? -12.906 10.148 4.395 1 86.44 113 ASP A O 1
ATOM 899 N N . PRO A 1 114 ? -13.109 12.352 4.188 1 73.12 114 PRO A N 1
ATOM 900 C CA . PRO A 1 114 ? -13.781 12.5 5.48 1 73.12 114 PRO A CA 1
ATOM 901 C C . PRO A 1 114 ? -15.156 11.844 5.512 1 73.12 114 PRO A C 1
ATOM 903 O O . PRO A 1 114 ? -15.805 11.703 4.473 1 73.12 114 PRO A O 1
ATOM 906 N N . MET B 1 1 ? -11.07 3.912 13.414 1 61.84 1 MET B N 1
ATOM 907 C CA . MET B 1 1 ? -10.195 3.281 12.43 1 61.84 1 MET B CA 1
ATOM 908 C C . MET B 1 1 ? -8.922 2.76 13.086 1 61.84 1 MET B C 1
ATOM 910 O O . MET B 1 1 ? -8.258 3.486 13.828 1 61.84 1 MET B O 1
ATOM 914 N N . LYS B 1 2 ? -8.812 1.368 13.18 1 73.5 2 LYS B N 1
ATOM 915 C CA . LYS B 1 2 ? -7.609 0.746 13.727 1 73.5 2 LYS B CA 1
ATOM 916 C C . LYS B 1 2 ? -6.516 0.639 12.672 1 73.5 2 LYS B C 1
ATOM 918 O O . LYS B 1 2 ? -6.793 0.322 11.508 1 73.5 2 LYS B O 1
ATOM 923 N N . MET B 1 3 ? -5.25 1.142 12.992 1 76.69 3 MET B N 1
ATOM 924 C CA . MET B 1 3 ? -4.145 1.166 12.039 1 76.69 3 MET B CA 1
ATOM 925 C C . MET B 1 3 ? -2.965 0.349 12.555 1 76.69 3 MET B C 1
ATOM 927 O O . MET B 1 3 ? -2.676 0.355 13.758 1 76.69 3 MET B O 1
ATOM 931 N N . TYR B 1 4 ? -2.416 -0.432 11.672 1 78.88 4 TYR B N 1
ATOM 932 C CA . TYR B 1 4 ? -1.206 -1.207 11.922 1 78.88 4 TYR B CA 1
ATOM 933 C C . TYR B 1 4 ? -0.065 -0.745 11.023 1 78.88 4 TYR B C 1
ATOM 935 O O . TYR B 1 4 ? -0.224 -0.653 9.805 1 78.88 4 TYR B O 1
ATOM 943 N N . ILE B 1 5 ? 1.05 -0.399 11.75 1 76.94 5 ILE B N 1
ATOM 944 C CA . ILE B 1 5 ? 2.129 0.15 10.938 1 76.94 5 ILE B CA 1
ATOM 945 C C . ILE B 1 5 ? 3.439 -0.56 11.273 1 76.94 5 ILE B C 1
ATOM 947 O O . ILE B 1 5 ? 3.74 -0.799 12.445 1 76.94 5 ILE B O 1
ATOM 951 N N . SER B 1 6 ? 4.066 -0.999 10.273 1 79.06 6 SER B N 1
ATOM 952 C CA . SER B 1 6 ? 5.453 -1.444 10.359 1 79.06 6 SER B CA 1
ATOM 953 C C . SER B 1 6 ? 6.324 -0.737 9.328 1 79.06 6 SER B C 1
ATOM 955 O O . SER B 1 6 ? 5.855 0.155 8.617 1 79.06 6 SER B O 1
ATOM 957 N N . THR B 1 7 ? 7.605 -1.108 9.273 1 75.12 7 THR B N 1
ATOM 958 C CA . THR B 1 7 ? 8.547 -0.461 8.359 1 75.12 7 THR B CA 1
ATOM 959 C C . THR B 1 7 ? 8.109 -0.661 6.914 1 75.12 7 THR B C 1
ATOM 961 O O . THR B 1 7 ? 8.305 0.225 6.078 1 75.12 7 THR B O 1
ATOM 964 N N . ASP B 1 8 ? 7.379 -1.703 6.668 1 81.88 8 ASP B N 1
ATOM 965 C CA . ASP B 1 8 ? 7.152 -2.027 5.266 1 81.88 8 ASP B CA 1
ATOM 966 C C . ASP B 1 8 ? 5.664 -2.236 4.984 1 81.88 8 ASP B C 1
ATOM 968 O O . ASP B 1 8 ? 5.285 -2.607 3.871 1 81.88 8 ASP B O 1
ATOM 972 N N . THR B 1 9 ? 4.812 -2.01 6.004 1 86.75 9 THR B N 1
ATOM 973 C CA . THR B 1 9 ? 3.406 -2.354 5.828 1 86.75 9 THR B CA 1
ATOM 974 C C . THR B 1 9 ? 2.512 -1.372 6.578 1 86.75 9 THR B C 1
ATOM 976 O O . THR B 1 9 ? 2.822 -0.981 7.707 1 86.75 9 THR B O 1
ATOM 979 N N . ILE B 1 10 ? 1.442 -0.999 5.961 1 88.94 10 ILE B N 1
ATOM 980 C CA . ILE B 1 10 ? 0.385 -0.242 6.625 1 88.94 10 ILE B CA 1
ATOM 981 C C . ILE B 1 10 ? -0.943 -0.985 6.488 1 88.94 10 ILE B C 1
ATOM 983 O O . ILE B 1 10 ? -1.329 -1.381 5.387 1 88.94 10 ILE B O 1
ATOM 987 N N . GLY B 1 11 ? -1.585 -1.25 7.598 1 90.69 11 GLY B N 1
ATOM 988 C CA . GLY B 1 11 ? -2.904 -1.859 7.621 1 90.69 11 GLY B CA 1
ATOM 989 C C . GLY B 1 11 ? -3.955 -0.988 8.281 1 90.69 11 GLY B C 1
ATOM 990 O O . GLY B 1 11 ? -3.68 -0.339 9.297 1 90.69 11 GLY B O 1
ATOM 991 N N . VAL B 1 12 ? -5.113 -0.921 7.715 1 90.25 12 VAL B N 1
ATOM 992 C CA . VAL B 1 12 ? -6.211 -0.14 8.273 1 90.25 12 VAL B CA 1
ATOM 993 C C . VAL B 1 12 ? -7.508 -0.939 8.195 1 90.25 12 VAL B C 1
ATOM 995 O O . VAL B 1 12 ? -7.762 -1.629 7.203 1 90.25 12 VAL B O 1
ATOM 998 N N . ILE B 1 13 ? -8.289 -0.846 9.266 1 92.12 13 ILE B N 1
ATOM 999 C CA . ILE B 1 13 ? -9.625 -1.437 9.234 1 92.12 13 ILE B CA 1
ATOM 1000 C C . ILE B 1 13 ? -10.664 -0.354 8.945 1 92.12 13 ILE B C 1
ATOM 1002 O O . ILE B 1 13 ? -10.758 0.637 9.672 1 92.12 13 ILE B O 1
ATOM 1006 N N . ILE B 1 14 ? -11.383 -0.561 7.879 1 89.06 14 ILE B N 1
ATOM 1007 C CA . ILE B 1 14 ? -12.469 0.339 7.504 1 89.06 14 ILE B CA 1
ATOM 1008 C C . ILE B 1 14 ? -13.812 -0.287 7.879 1 89.06 14 ILE B C 1
ATOM 1010 O O . ILE B 1 14 ? -14.141 -1.384 7.422 1 89.06 14 ILE B O 1
ATOM 1014 N N . LYS B 1 15 ? -14.5 0.447 8.688 1 89.75 15 LYS B N 1
ATOM 1015 C CA . LYS B 1 15 ? -15.82 -0.033 9.086 1 89.75 15 LYS B CA 1
ATOM 1016 C C . LYS B 1 15 ? -16.922 0.611 8.242 1 89.75 15 LYS B C 1
ATOM 1018 O O . LYS B 1 15 ? -16.984 1.837 8.133 1 89.75 15 LYS B O 1
ATOM 1023 N N . TYR B 1 16 ? -17.625 -0.183 7.602 1 86.5 16 TYR B N 1
ATOM 1024 C CA . TYR B 1 16 ? -18.781 0.264 6.836 1 86.5 16 TYR B CA 1
ATOM 1025 C C . TYR B 1 16 ? -20 -0.593 7.145 1 86.5 16 TYR B C 1
ATOM 1027 O O . TYR B 1 16 ? -20.094 -1.743 6.707 1 86.5 16 TYR B O 1
ATOM 1035 N N . ARG B 1 17 ? -20.953 0.049 7.852 1 87.38 17 ARG B N 1
ATOM 1036 C CA . ARG B 1 17 ? -22.141 -0.67 8.305 1 87.38 17 ARG B CA 1
ATOM 1037 C C . ARG B 1 17 ? -21.766 -1.921 9.086 1 87.38 17 ARG B C 1
ATOM 1039 O O . ARG B 1 17 ? -21.078 -1.833 10.117 1 87.38 17 ARG B O 1
ATOM 1046 N N . ASN B 1 18 ? -22.062 -3.148 8.672 1 88 18 ASN B N 1
ATOM 1047 C CA . ASN B 1 18 ? -21.766 -4.375 9.398 1 88 18 ASN B CA 1
ATOM 1048 C C . ASN B 1 18 ? -20.547 -5.094 8.805 1 88 18 ASN B C 1
ATOM 1050 O O . ASN B 1 18 ? -20.359 -6.293 9.031 1 88 18 ASN B O 1
ATOM 1054 N N . LEU B 1 19 ? -19.781 -4.324 8.086 1 90.81 19 LEU B N 1
ATOM 1055 C CA . LEU B 1 19 ? -18.625 -4.93 7.422 1 90.81 19 LEU B CA 1
ATOM 1056 C C . LEU B 1 19 ? -17.328 -4.25 7.844 1 90.81 19 LEU B C 1
ATOM 1058 O O . LEU B 1 19 ? -17.234 -3.02 7.82 1 90.81 19 LEU B O 1
ATOM 1062 N N . ASN B 1 20 ? -16.406 -5.066 8.391 1 93.62 20 ASN B N 1
ATOM 1063 C CA . ASN B 1 20 ? -15.047 -4.605 8.633 1 93.62 20 ASN B CA 1
ATOM 1064 C C . ASN B 1 20 ? -14.102 -5.043 7.516 1 93.62 20 ASN B C 1
ATOM 1066 O O . ASN B 1 20 ? -13.844 -6.234 7.352 1 93.62 20 ASN B O 1
ATOM 1070 N N . LEU B 1 21 ? -13.617 -4.027 6.77 1 93.25 21 LEU B N 1
ATOM 1071 C CA . LEU B 1 21 ? -12.68 -4.301 5.684 1 93.25 21 LEU B CA 1
ATOM 1072 C C . LEU B 1 21 ? -11.25 -3.965 6.102 1 93.25 21 LEU B C 1
ATOM 1074 O O . LEU B 1 21 ? -10.953 -2.82 6.457 1 93.25 21 LEU B O 1
ATOM 1078 N N . LEU B 1 22 ? -10.383 -5 6.062 1 94.38 22 LEU B N 1
ATOM 1079 C CA . LEU B 1 22 ? -8.969 -4.781 6.328 1 94.38 22 LEU B CA 1
ATOM 1080 C C . LEU B 1 22 ? -8.211 -4.477 5.039 1 94.38 22 LEU B C 1
ATOM 1082 O O . LEU B 1 22 ? -8.203 -5.293 4.117 1 94.38 22 LEU B O 1
ATOM 1086 N N . VAL B 1 23 ? -7.652 -3.258 4.965 1 93.69 23 VAL B N 1
ATOM 1087 C CA . VAL B 1 23 ? -6.848 -2.84 3.822 1 93.69 23 VAL B CA 1
ATOM 1088 C C . VAL B 1 23 ? -5.375 -2.773 4.219 1 93.69 23 VAL B C 1
ATOM 1090 O O . VAL B 1 23 ? -5.023 -2.119 5.203 1 93.69 23 VAL B O 1
ATOM 1093 N N . ILE B 1 24 ? -4.535 -3.453 3.416 1 94 24 ILE B N 1
ATOM 1094 C CA . ILE B 1 24 ? -3.111 -3.484 3.73 1 94 24 ILE B CA 1
ATOM 1095 C C . ILE B 1 24 ? -2.309 -3 2.525 1 94 24 ILE B C 1
ATOM 1097 O O . ILE B 1 24 ? -2.492 -3.492 1.409 1 94 24 ILE B O 1
ATOM 1101 N N . SER B 1 25 ? -1.486 -2.01 2.701 1 93.5 25 SER B N 1
ATOM 1102 C CA . SER B 1 25 ? -0.529 -1.531 1.708 1 93.5 25 SER B CA 1
ATOM 1103 C C . SER B 1 25 ? 0.892 -1.959 2.061 1 93.5 25 SER B C 1
ATOM 1105 O O . SER B 1 25 ? 1.329 -1.798 3.201 1 93.5 25 SER B O 1
ATOM 1107 N N . VAL B 1 26 ? 1.598 -2.49 1.053 1 92.44 26 VAL B N 1
ATOM 1108 C CA . VAL B 1 26 ? 2.912 -3.051 1.351 1 92.44 26 VAL B CA 1
ATOM 1109 C C . VAL B 1 26 ? 3.924 -2.578 0.31 1 92.44 26 VAL B C 1
ATOM 1111 O O . VAL B 1 26 ? 3.578 -2.389 -0.859 1 92.44 26 VAL B O 1
ATOM 1114 N N . TYR B 1 27 ? 5.047 -2.307 0.774 1 88.38 27 TYR B N 1
ATOM 1115 C CA . TYR B 1 27 ? 6.234 -2.229 -0.07 1 88.38 27 TYR B CA 1
ATOM 1116 C C . TYR B 1 27 ? 7.312 -3.191 0.414 1 88.38 27 TYR B C 1
ATOM 1118 O O . TYR B 1 27 ? 7.809 -3.066 1.536 1 88.38 27 TYR B O 1
ATOM 1126 N N . CYS B 1 28 ? 7.668 -4.113 -0.412 1 90 28 CYS B N 1
ATOM 1127 C CA . CYS B 1 28 ? 8.719 -5.07 -0.097 1 90 28 CYS B CA 1
ATOM 1128 C C . CYS B 1 28 ? 10 -4.742 -0.859 1 90 28 CYS B C 1
ATOM 1130 O O . CYS B 1 28 ? 10.133 -5.098 -2.031 1 90 28 CYS B O 1
ATOM 1132 N N . PRO B 1 29 ? 10.945 -4.203 -0.1 1 87.31 29 PRO B N 1
ATOM 1133 C CA . PRO B 1 29 ? 12.195 -3.893 -0.794 1 87.31 29 PRO B CA 1
ATOM 1134 C C . PRO B 1 29 ? 12.836 -5.125 -1.432 1 87.31 29 PRO B C 1
ATOM 1136 O O . PRO B 1 29 ? 12.758 -6.223 -0.877 1 87.31 29 PRO B O 1
ATOM 1139 N N . PRO B 1 30 ? 13.5 -4.891 -2.555 1 86.62 30 PRO B N 1
ATOM 1140 C CA . PRO B 1 30 ? 14.07 -6.02 -3.297 1 86.62 30 PRO B CA 1
ATOM 1141 C C . PRO B 1 30 ? 15.055 -6.836 -2.465 1 86.62 30 PRO B C 1
ATOM 1143 O O . PRO B 1 30 ? 15.188 -8.047 -2.666 1 86.62 30 PRO B O 1
ATOM 1146 N N . ARG B 1 31 ? 15.656 -6.254 -1.513 1 88.38 31 ARG B N 1
ATOM 1147 C CA . ARG B 1 31 ? 16.703 -6.949 -0.765 1 88.38 31 ARG B CA 1
ATOM 1148 C C . ARG B 1 31 ? 16.156 -7.512 0.543 1 88.38 31 ARG B C 1
ATOM 1150 O O . ARG B 1 31 ? 16.844 -8.266 1.235 1 88.38 31 ARG B O 1
ATOM 1157 N N . GLU B 1 32 ? 14.953 -7.156 0.869 1 88.75 32 GLU B N 1
ATOM 1158 C CA . GLU B 1 32 ? 14.359 -7.637 2.109 1 88.75 32 GLU B CA 1
ATOM 1159 C C . GLU B 1 32 ? 13.828 -9.062 1.952 1 88.75 32 GLU B C 1
ATOM 1161 O O . GLU B 1 32 ? 13.305 -9.422 0.896 1 88.75 32 GLU B O 1
ATOM 1166 N N . ASP B 1 33 ? 14.023 -9.875 3.01 1 92.69 33 ASP B N 1
ATOM 1167 C CA . ASP B 1 33 ? 13.461 -11.227 3.018 1 92.69 33 ASP B CA 1
ATOM 1168 C C . ASP B 1 33 ? 11.93 -11.18 2.949 1 92.69 33 ASP B C 1
ATOM 1170 O O . ASP B 1 33 ? 11.281 -10.656 3.855 1 92.69 33 ASP B O 1
ATOM 1174 N N . ILE B 1 34 ? 11.391 -11.758 1.951 1 92.88 34 ILE B N 1
ATOM 1175 C CA . ILE B 1 34 ? 9.953 -11.742 1.724 1 92.88 34 ILE B CA 1
ATOM 1176 C C . ILE B 1 34 ? 9.234 -12.414 2.891 1 92.88 34 ILE B C 1
ATOM 1178 O O . ILE B 1 34 ? 8.086 -12.094 3.193 1 92.88 34 ILE B O 1
ATOM 1182 N N . ASN B 1 35 ? 9.898 -13.344 3.57 1 93.69 35 ASN B N 1
ATOM 1183 C CA . ASN B 1 35 ? 9.289 -14.055 4.688 1 93.69 35 ASN B CA 1
ATOM 1184 C C . ASN B 1 35 ? 8.969 -13.117 5.848 1 93.69 35 ASN B C 1
ATOM 1186 O O . ASN B 1 35 ? 8.031 -13.352 6.605 1 93.69 35 ASN B O 1
ATOM 1190 N N . ILE B 1 36 ? 9.758 -12.117 5.938 1 92.69 36 ILE B N 1
ATOM 1191 C CA . ILE B 1 36 ? 9.5 -11.109 6.961 1 92.69 36 ILE B CA 1
ATOM 1192 C C . ILE B 1 36 ? 8.18 -10.406 6.66 1 92.69 36 ILE B C 1
ATOM 1194 O O . ILE B 1 36 ? 7.336 -10.242 7.547 1 92.69 36 ILE B O 1
ATOM 1198 N N . ILE B 1 37 ? 7.969 -10.039 5.465 1 92.25 37 ILE B N 1
ATOM 1199 C CA . ILE B 1 37 ? 6.754 -9.352 5.039 1 92.25 37 ILE B CA 1
ATOM 1200 C C . ILE B 1 37 ? 5.559 -10.289 5.172 1 92.25 37 ILE B C 1
ATOM 1202 O O . ILE B 1 37 ? 4.5 -9.891 5.66 1 92.25 37 ILE B O 1
ATOM 1206 N N . VAL B 1 38 ? 5.754 -11.508 4.754 1 93.31 38 VAL B N 1
ATOM 1207 C CA . VAL B 1 38 ? 4.688 -12.5 4.832 1 93.31 38 VAL B CA 1
ATOM 1208 C C . VAL B 1 38 ? 4.258 -12.688 6.285 1 93.31 38 VAL B C 1
ATOM 1210 O O . VAL B 1 38 ? 3.062 -12.75 6.582 1 93.31 38 VAL B O 1
ATOM 1213 N N . SER B 1 39 ? 5.207 -12.766 7.117 1 93.38 39 SER B N 1
ATOM 1214 C CA . SER B 1 39 ? 4.914 -12.891 8.539 1 93.38 39 SER B CA 1
ATOM 1215 C C . SER B 1 39 ? 4.125 -11.688 9.047 1 93.38 39 SER B C 1
ATOM 1217 O O . SER B 1 39 ? 3.197 -11.836 9.844 1 93.38 39 SER B O 1
ATOM 1219 N N . GLU B 1 40 ? 4.508 -10.547 8.602 1 90.81 40 GLU B N 1
ATOM 1220 C CA . GLU B 1 40 ? 3.793 -9.328 8.977 1 90.81 40 GLU B CA 1
ATOM 1221 C C . GLU B 1 40 ? 2.355 -9.352 8.461 1 90.81 40 GLU B C 1
ATOM 1223 O O . GLU B 1 40 ? 1.435 -8.93 9.164 1 90.81 40 GLU B O 1
ATOM 1228 N N . LEU B 1 41 ? 2.205 -9.773 7.277 1 93.12 41 LEU B N 1
ATOM 1229 C CA . LEU B 1 41 ? 0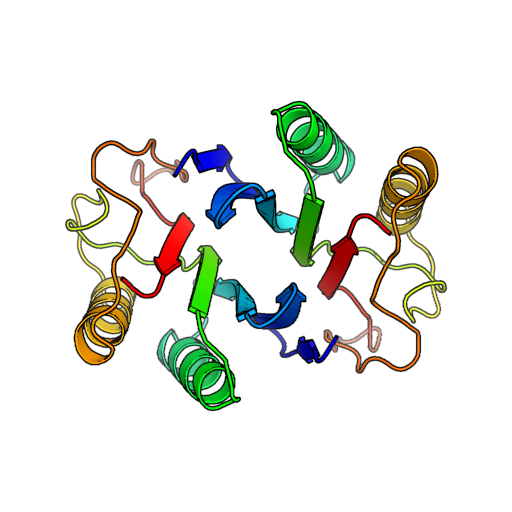.871 -9.898 6.699 1 93.12 41 LEU B CA 1
ATOM 1230 C C . LEU B 1 41 ? 0.019 -10.875 7.508 1 93.12 41 LEU B C 1
ATOM 1232 O O . LEU B 1 41 ? -1.146 -10.594 7.797 1 93.12 41 LEU B O 1
ATOM 1236 N N . GLU B 1 42 ? 0.616 -11.969 7.863 1 91.94 42 GLU B N 1
ATOM 1237 C CA . GLU B 1 42 ? -0.089 -12.953 8.68 1 91.94 42 GLU B CA 1
ATOM 1238 C C . GLU B 1 42 ? -0.545 -12.352 10 1 91.94 42 GLU B C 1
ATOM 1240 O O . GLU B 1 42 ? -1.665 -12.602 10.453 1 91.94 42 GLU B O 1
ATOM 1245 N N . ASN B 1 43 ? 0.327 -11.633 10.578 1 91.56 43 ASN B N 1
ATOM 1246 C CA . ASN B 1 43 ? -0.014 -10.977 11.836 1 91.56 43 ASN B CA 1
ATOM 1247 C C . ASN B 1 43 ? -1.178 -10 11.656 1 91.56 43 ASN B C 1
ATOM 1249 O O . ASN B 1 43 ? -2.076 -9.945 12.5 1 91.56 43 ASN B O 1
ATOM 1253 N N . CYS B 1 44 ? -1.16 -9.219 10.633 1 90.38 44 CYS B N 1
ATOM 1254 C CA . CYS B 1 44 ? -2.24 -8.281 10.352 1 90.38 44 CYS B CA 1
ATOM 1255 C C . CYS B 1 44 ? -3.564 -9.008 10.164 1 90.38 44 CYS B C 1
ATOM 1257 O O . CYS B 1 44 ? -4.602 -8.555 10.656 1 90.38 44 CYS B O 1
ATOM 1259 N N . LEU B 1 45 ? -3.484 -10.102 9.531 1 91.38 45 LEU B N 1
ATOM 1260 C CA . LEU B 1 45 ? -4.688 -10.852 9.172 1 91.38 45 LEU B CA 1
ATOM 1261 C C . LEU B 1 45 ? -5.289 -11.523 10.398 1 91.38 45 LEU B C 1
ATOM 1263 O O . LEU B 1 45 ? -6.426 -12.008 10.359 1 91.38 45 LEU B O 1
ATOM 1267 N N . GLN B 1 46 ? -4.543 -11.555 11.438 1 91.31 46 GLN B N 1
ATOM 1268 C CA . GLN B 1 46 ? -5.062 -12.125 12.672 1 91.31 46 GLN B CA 1
ATOM 1269 C C . GLN B 1 46 ? -6.062 -11.18 13.336 1 91.31 46 GLN B C 1
ATOM 1271 O O . GLN B 1 46 ? -6.836 -11.594 14.203 1 91.31 46 GLN B O 1
ATOM 1276 N N . HIS B 1 47 ? -6.02 -9.969 13.008 1 89.31 47 HIS B N 1
ATOM 1277 C CA . HIS B 1 47 ? -6.969 -9.016 13.562 1 89.31 47 HIS B CA 1
ATOM 1278 C C . HIS B 1 47 ? -8.359 -9.219 12.977 1 89.31 47 HIS B C 1
ATOM 1280 O O . HIS B 1 47 ? -8.5 -9.578 11.805 1 89.31 47 HIS B O 1
ATOM 1286 N N . PRO B 1 48 ? -9.375 -9.062 13.82 1 91 48 PRO B N 1
ATOM 1287 C CA . PRO B 1 48 ? -10.742 -9.32 13.344 1 91 48 PRO B CA 1
ATOM 1288 C C . PRO B 1 48 ? -11.117 -8.461 12.141 1 91 48 PRO B C 1
ATOM 1290 O O . PRO B 1 48 ? -10.945 -7.238 12.172 1 91 48 PRO B O 1
ATOM 1293 N N . HIS B 1 49 ? -11.594 -9.078 11.117 1 93 49 HIS B N 1
ATOM 1294 C CA . HIS B 1 49 ? -12.086 -8.453 9.898 1 93 49 HIS B CA 1
ATOM 1295 C C . HIS B 1 49 ? -13.07 -9.367 9.172 1 93 49 HIS B C 1
ATOM 1297 O O . HIS B 1 49 ? -13.141 -10.562 9.469 1 93 49 HIS B O 1
ATOM 1303 N N . ASP B 1 50 ? -13.891 -8.773 8.328 1 93.81 50 ASP B N 1
ATOM 1304 C CA . ASP B 1 50 ? -14.82 -9.562 7.52 1 93.81 50 ASP B CA 1
ATOM 1305 C C . ASP B 1 50 ? -14.234 -9.859 6.141 1 93.81 50 ASP B C 1
ATOM 1307 O O . ASP B 1 50 ? -14.445 -10.938 5.586 1 93.81 50 ASP B O 1
ATOM 1311 N N . ARG B 1 51 ? -13.547 -8.898 5.551 1 92.19 51 ARG B N 1
ATOM 1312 C CA . ARG B 1 51 ? -12.883 -8.953 4.25 1 92.19 51 ARG B CA 1
ATOM 1313 C C . ARG B 1 51 ? -11.531 -8.258 4.293 1 92.19 51 ARG B C 1
ATOM 1315 O O . ARG B 1 51 ? -11.266 -7.445 5.188 1 92.19 51 ARG B O 1
ATOM 1322 N N . PHE B 1 52 ? -10.688 -8.648 3.412 1 93.44 52 PHE B N 1
ATOM 1323 C CA . PHE B 1 52 ? -9.406 -7.949 3.393 1 93.44 52 PHE B CA 1
ATOM 1324 C C . PHE B 1 52 ? -8.898 -7.801 1.965 1 93.44 52 PHE B C 1
ATOM 1326 O O . PHE B 1 52 ? -9.336 -8.516 1.062 1 93.44 52 PHE B O 1
ATOM 1333 N N . ILE B 1 53 ? -8.062 -6.863 1.736 1 92.75 53 ILE B N 1
ATOM 1334 C CA . ILE B 1 53 ? -7.332 -6.656 0.494 1 92.75 53 ILE 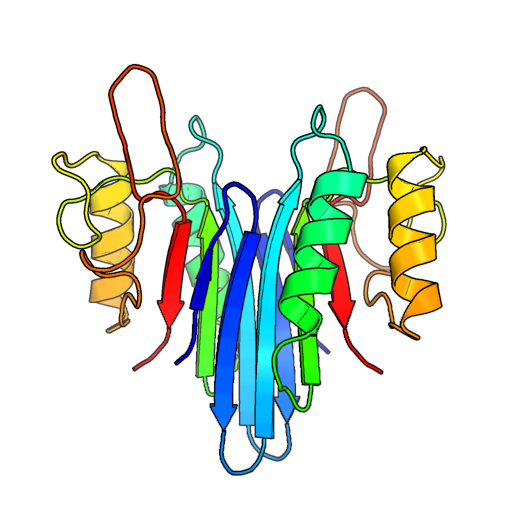B CA 1
ATOM 1335 C C . ILE B 1 53 ? -5.898 -6.234 0.808 1 92.75 53 ILE B C 1
ATOM 1337 O O . ILE B 1 53 ? -5.66 -5.441 1.723 1 92.75 53 ILE B O 1
ATOM 1341 N N . ILE B 1 54 ? -4.953 -6.887 0.146 1 94.19 54 ILE B N 1
ATOM 1342 C CA . ILE B 1 54 ? -3.531 -6.574 0.233 1 94.19 54 ILE B CA 1
ATOM 1343 C C . ILE B 1 54 ? -3.031 -6.066 -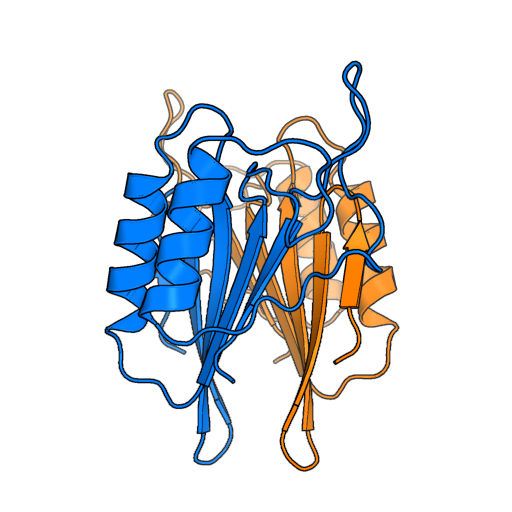1.117 1 94.19 54 ILE B C 1
ATOM 1345 O O . ILE B 1 54 ? -3.287 -6.684 -2.154 1 94.19 54 ILE B O 1
ATOM 1349 N N . MET B 1 55 ? -2.377 -4.914 -1.074 1 93.19 55 MET B N 1
ATOM 1350 C CA . MET B 1 55 ? -1.851 -4.359 -2.318 1 93.19 55 MET B CA 1
ATOM 1351 C C . MET B 1 55 ? -0.468 -3.754 -2.1 1 93.19 55 MET B C 1
ATOM 1353 O O . MET B 1 55 ? -0.211 -3.135 -1.066 1 93.19 55 MET B O 1
ATOM 1357 N N . GLY B 1 56 ? 0.347 -3.867 -3.207 1 91.25 56 GLY B N 1
ATOM 1358 C CA . GLY B 1 56 ? 1.621 -3.17 -3.137 1 91.25 56 GLY B CA 1
ATOM 1359 C C . GLY B 1 56 ? 2.689 -3.789 -4.02 1 91.25 56 GLY B C 1
ATOM 1360 O O . GLY B 1 56 ? 2.387 -4.609 -4.887 1 91.25 56 GLY B O 1
ATOM 1361 N N . ASP B 1 57 ? 3.869 -3.238 -3.814 1 88.38 57 ASP B N 1
ATOM 1362 C CA . ASP B 1 57 ? 5.043 -3.699 -4.551 1 88.38 57 ASP B CA 1
ATOM 1363 C C . ASP B 1 57 ? 5.773 -4.797 -3.783 1 88.38 57 ASP B C 1
ATOM 1365 O O . ASP B 1 57 ? 6.418 -4.531 -2.766 1 88.38 57 ASP B O 1
ATOM 1369 N N . PHE B 1 58 ? 5.699 -6.02 -4.305 1 90.62 58 PHE B N 1
ATOM 1370 C CA . PHE B 1 58 ? 6.285 -7.156 -3.604 1 90.62 58 PHE B CA 1
ATOM 1371 C C . PHE B 1 58 ? 7.645 -7.516 -4.195 1 90.62 58 PHE B C 1
ATOM 1373 O O . PHE B 1 58 ? 8.391 -8.312 -3.619 1 90.62 58 PHE B O 1
ATOM 1380 N N . ASN B 1 59 ? 7.941 -6.941 -5.301 1 89.56 59 ASN B N 1
ATOM 1381 C CA . ASN B 1 59 ? 9.172 -7.277 -6 1 89.56 59 ASN B CA 1
ATOM 1382 C C . ASN B 1 59 ? 9.352 -8.789 -6.141 1 89.56 59 ASN B C 1
ATOM 1384 O O . ASN B 1 59 ? 10.414 -9.32 -5.828 1 89.56 59 ASN B O 1
ATOM 1388 N N . SER B 1 60 ? 8.266 -9.383 -6.484 1 90.62 60 SER B N 1
ATOM 1389 C CA . SER B 1 60 ? 8.211 -10.828 -6.637 1 90.62 60 SER B CA 1
ATOM 1390 C C . SER B 1 60 ? 7.82 -11.219 -8.055 1 90.62 60 SER B C 1
ATOM 1392 O O . SER B 1 60 ? 6.988 -10.562 -8.68 1 90.62 60 SER B O 1
ATOM 1394 N N . LYS B 1 61 ? 8.43 -12.289 -8.5 1 88.06 61 LYS B N 1
ATOM 1395 C CA . LYS B 1 61 ? 8.18 -12.711 -9.883 1 88.06 61 LYS B CA 1
ATOM 1396 C C . LYS B 1 61 ? 7.766 -14.18 -9.945 1 88.06 61 LYS B C 1
ATOM 1398 O O . LYS B 1 61 ? 8.422 -15.039 -9.359 1 88.06 61 LYS B O 1
ATOM 1403 N N . ILE B 1 62 ? 6.629 -14.406 -10.648 1 86.38 62 ILE B N 1
ATOM 1404 C CA . ILE B 1 62 ? 6.16 -15.758 -10.938 1 86.38 62 ILE B CA 1
ATOM 1405 C C . ILE B 1 62 ? 5.242 -15.727 -12.164 1 86.38 62 ILE B C 1
ATOM 1407 O O . ILE B 1 62 ? 4.594 -14.719 -12.438 1 86.38 62 ILE B O 1
ATOM 1411 N N . PRO B 1 63 ? 5.141 -16.797 -12.867 1 82.19 63 PRO B N 1
ATOM 1412 C CA . PRO B 1 63 ? 4.312 -16.812 -14.078 1 82.19 63 PRO B CA 1
ATOM 1413 C C . PRO B 1 63 ? 2.832 -16.578 -13.781 1 82.19 63 PRO B C 1
ATOM 1415 O O . PRO B 1 63 ? 2.117 -15.992 -14.602 1 82.19 63 PRO B O 1
ATOM 1418 N N . VAL B 1 64 ? 2.363 -16.922 -12.688 1 79.06 64 VAL B N 1
ATOM 1419 C CA . VAL B 1 64 ? 0.958 -16.828 -12.305 1 79.06 64 VAL B CA 1
ATOM 1420 C C . VAL B 1 64 ? 0.488 -15.383 -12.414 1 79.06 64 VAL B C 1
ATOM 1422 O O . VAL B 1 64 ? -0.652 -15.125 -12.805 1 79.06 64 VAL B O 1
ATOM 1425 N N . TRP B 1 65 ? 1.392 -14.469 -12.133 1 80.81 65 TRP B N 1
ATOM 1426 C C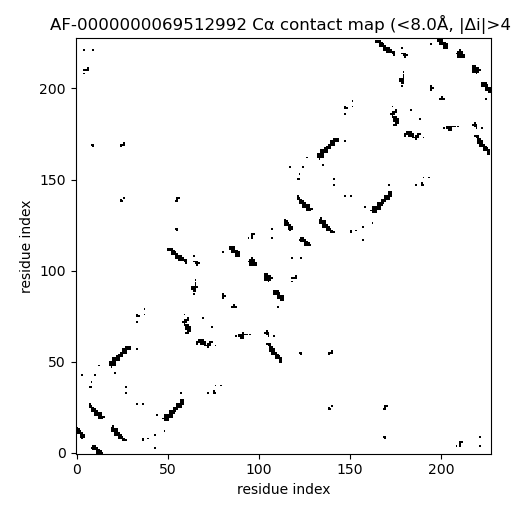A . TRP B 1 65 ? 0.908 -13.102 -12.281 1 80.81 65 TRP B CA 1
ATOM 1427 C C . TRP B 1 65 ? 1.636 -12.383 -13.406 1 80.81 65 TRP B C 1
ATOM 1429 O O . TRP B 1 65 ? 1.654 -11.148 -13.461 1 80.81 65 TRP B O 1
ATOM 1439 N N . GLY B 1 66 ? 2.213 -13.141 -14.32 1 75.56 66 GLY B N 1
ATOM 1440 C CA . GLY B 1 66 ? 2.539 -12.539 -15.602 1 75.56 66 GLY B CA 1
ATOM 1441 C C . GLY B 1 66 ? 4.016 -12.602 -15.93 1 75.56 66 GLY B C 1
ATOM 1442 O O . GLY B 1 66 ? 4.422 -12.289 -17.047 1 75.56 66 GLY B O 1
ATOM 1443 N N . SER B 1 67 ? 4.863 -12.984 -14.922 1 78.94 67 SER B N 1
ATOM 1444 C CA . SER B 1 67 ? 6.301 -13.008 -15.172 1 78.94 67 SER B CA 1
ATOM 1445 C C . SER B 1 67 ? 6.703 -14.266 -15.945 1 78.94 67 SER B C 1
ATOM 1447 O O . SER B 1 67 ? 6.051 -15.305 -15.828 1 78.94 67 SER B O 1
ATOM 1449 N N . ASP B 1 68 ? 7.715 -14.125 -16.734 1 81.38 68 ASP B N 1
ATOM 1450 C CA . ASP B 1 68 ? 8.227 -15.273 -17.484 1 81.38 68 ASP B CA 1
ATOM 1451 C C . ASP B 1 68 ? 9.133 -16.125 -16.594 1 81.38 68 ASP B C 1
ATOM 1453 O O . ASP B 1 68 ? 9.453 -17.266 -16.953 1 81.38 68 ASP B O 1
ATOM 1457 N N . ILE B 1 69 ? 9.5 -15.57 -15.531 1 83.25 69 ILE B N 1
ATOM 1458 C CA . ILE B 1 69 ? 10.406 -16.281 -14.641 1 83.25 69 ILE B CA 1
ATOM 1459 C C . ILE B 1 69 ? 9.797 -16.359 -13.242 1 83.25 69 ILE B C 1
ATOM 1461 O O . ILE B 1 69 ? 8.789 -15.711 -12.953 1 83.25 69 ILE B O 1
ATOM 1465 N N . GLU B 1 70 ? 10.328 -17.312 -12.477 1 88.69 70 GLU B N 1
ATOM 1466 C CA . GLU B 1 70 ? 9.93 -17.438 -11.07 1 88.69 70 GLU B CA 1
ATOM 1467 C C . GLU B 1 70 ? 11.125 -17.219 -10.148 1 88.69 70 GLU B C 1
ATOM 1469 O O . GLU B 1 70 ? 12.234 -17.656 -10.445 1 88.69 70 GLU B O 1
ATOM 1474 N N . ASP B 1 71 ? 10.914 -16.438 -9.141 1 92 71 ASP B N 1
ATOM 1475 C CA . ASP B 1 71 ? 11.938 -16.297 -8.109 1 92 71 ASP B CA 1
ATOM 1476 C C . ASP B 1 71 ? 11.43 -16.781 -6.754 1 92 71 ASP B C 1
ATOM 1478 O O . ASP B 1 71 ? 10.281 -17.203 -6.637 1 92 71 ASP B O 1
ATOM 1482 N N . GLU B 1 72 ? 12.383 -16.844 -5.848 1 92.62 72 GLU B N 1
ATOM 1483 C CA . GLU B 1 72 ? 12.031 -17.344 -4.523 1 92.62 72 GLU B CA 1
ATOM 1484 C C . GLU B 1 72 ? 10.922 -16.516 -3.893 1 92.62 72 GLU B C 1
ATOM 1486 O O . GLU B 1 72 ? 10.023 -17.047 -3.238 1 92.62 72 GLU B O 1
ATOM 1491 N N . ARG B 1 73 ? 10.977 -15.273 -4.051 1 93.06 73 ARG B N 1
ATOM 1492 C CA . ARG B 1 73 ? 9.969 -14.375 -3.5 1 93.06 73 ARG B CA 1
ATOM 1493 C C . ARG B 1 73 ? 8.586 -14.695 -4.051 1 93.06 73 ARG B C 1
ATOM 1495 O O . ARG B 1 73 ? 7.609 -14.742 -3.299 1 93.06 73 ARG B O 1
ATOM 1502 N N . GLY B 1 74 ? 8.578 -14.859 -5.352 1 91.62 74 GLY B N 1
ATOM 1503 C CA . GLY B 1 74 ? 7.316 -15.227 -5.984 1 91.62 74 GLY B CA 1
ATOM 1504 C C . GLY B 1 74 ? 6.734 -16.516 -5.449 1 91.62 74 GLY B C 1
ATOM 1505 O O . GLY B 1 74 ? 5.531 -16.609 -5.211 1 91.62 74 GLY B O 1
ATOM 1506 N N . CYS B 1 75 ? 7.59 -17.484 -5.238 1 93 75 CYS B N 1
ATOM 1507 C CA . CYS B 1 75 ? 7.156 -18.781 -4.719 1 93 75 CYS B CA 1
ATOM 1508 C C . CYS B 1 75 ? 6.59 -18.641 -3.311 1 93 75 CYS B C 1
ATOM 1510 O O . CYS B 1 75 ? 5.531 -19.188 -3.006 1 93 75 CYS B O 1
ATOM 1512 N N . GLU B 1 76 ? 7.246 -17.906 -2.512 1 93.31 76 GLU B N 1
ATOM 1513 C CA . GLU B 1 76 ? 6.809 -17.703 -1.133 1 93.31 76 GLU B CA 1
ATOM 1514 C C . GLU B 1 76 ? 5.477 -16.953 -1.077 1 93.31 76 GLU B C 1
ATOM 1516 O O . GLU B 1 76 ? 4.59 -17.312 -0.3 1 93.31 76 GLU B O 1
ATOM 1521 N N . LEU B 1 77 ? 5.379 -15.945 -1.889 1 91.75 77 LEU B N 1
ATOM 1522 C CA . LEU B 1 77 ? 4.148 -15.164 -1.919 1 91.75 77 LEU B CA 1
ATOM 1523 C C . LEU B 1 77 ? 2.982 -16 -2.436 1 91.75 77 LEU B C 1
ATOM 1525 O O . LEU B 1 77 ? 1.866 -15.898 -1.919 1 91.75 77 LEU B O 1
ATOM 1529 N N . GLN B 1 78 ? 3.242 -16.766 -3.41 1 90.44 78 GLN B N 1
ATOM 1530 C CA . GLN B 1 78 ? 2.215 -17.656 -3.938 1 90.44 78 GLN B CA 1
ATOM 1531 C C . GLN B 1 78 ? 1.747 -18.641 -2.873 1 90.44 78 GLN B C 1
ATOM 1533 O O . GLN B 1 78 ? 0.548 -18.891 -2.729 1 90.44 78 GLN B O 1
ATOM 1538 N N . GLU B 1 79 ? 2.697 -19.25 -2.256 1 92.31 79 GLU B N 1
ATOM 1539 C CA . GLU B 1 79 ? 2.359 -20.188 -1.188 1 92.31 79 GLU B CA 1
ATOM 1540 C C . GLU B 1 79 ? 1.502 -19.516 -0.118 1 92.31 79 GLU B C 1
ATOM 1542 O O . GLU B 1 79 ? 0.537 -20.109 0.372 1 92.31 79 GLU B O 1
ATOM 1547 N N . PHE B 1 80 ? 1.836 -18.328 0.266 1 92.62 80 PHE B N 1
ATOM 1548 C CA . PHE B 1 80 ? 1.061 -17.547 1.22 1 92.62 80 PHE B CA 1
ATOM 1549 C C . PHE B 1 80 ? -0.369 -17.344 0.728 1 92.62 80 PHE B C 1
ATOM 1551 O O . PHE B 1 80 ? -1.323 -17.578 1.472 1 92.62 80 PHE B O 1
ATOM 1558 N N . ALA B 1 81 ? -0.535 -16.938 -0.508 1 89.5 81 ALA B N 1
ATOM 1559 C CA . ALA B 1 81 ? -1.856 -16.703 -1.079 1 89.5 81 ALA B CA 1
ATOM 1560 C C . ALA B 1 81 ? -2.686 -17.984 -1.112 1 89.5 81 ALA B C 1
ATOM 1562 O O . ALA B 1 81 ? -3.865 -17.969 -0.75 1 89.5 81 ALA B O 1
ATOM 1563 N N . LEU B 1 82 ? -2.086 -19.016 -1.516 1 87.44 82 LEU B N 1
ATOM 1564 C CA . LEU B 1 82 ? -2.768 -20.297 -1.629 1 87.44 82 LEU B CA 1
ATOM 1565 C C . LEU B 1 82 ? -3.168 -20.828 -0.254 1 87.44 82 LEU B C 1
ATOM 1567 O O . LEU B 1 82 ? -4.277 -21.328 -0.078 1 87.44 82 LEU B O 1
ATOM 1571 N N . SER B 1 83 ? -2.27 -20.703 0.653 1 87.75 83 SER B N 1
ATOM 1572 C CA . SER B 1 83 ? -2.5 -21.234 1.992 1 87.75 83 SER B CA 1
ATOM 1573 C C . SER B 1 83 ? -3.686 -20.547 2.662 1 87.75 83 SER B C 1
ATOM 1575 O O . SER B 1 83 ? -4.344 -21.141 3.521 1 87.75 83 SER B O 1
ATOM 1577 N N . LYS B 1 84 ? -3.971 -19.391 2.312 1 83.31 84 LYS B N 1
ATOM 1578 C CA . LYS B 1 84 ? -5.062 -18.625 2.918 1 83.31 84 LYS B CA 1
ATOM 1579 C C . LYS B 1 84 ? -6.297 -18.641 2.023 1 83.31 84 LYS B C 1
ATOM 1581 O O . LYS B 1 84 ? -7.301 -17.984 2.338 1 83.31 84 LYS B O 1
ATOM 1586 N N . GLY B 1 85 ? -6.23 -19.375 0.896 1 80.19 85 GLY B N 1
ATOM 1587 C CA . GLY B 1 85 ? -7.332 -19.406 -0.051 1 80.19 85 GLY B CA 1
ATOM 1588 C C . GLY B 1 85 ? -7.586 -18.062 -0.702 1 80.19 85 GLY B C 1
ATOM 1589 O O . GLY B 1 85 ? -8.734 -17.703 -0.984 1 80.19 85 GLY B O 1
ATOM 1590 N N . LEU B 1 86 ? -6.465 -17.344 -0.872 1 78.06 86 LEU B N 1
ATOM 1591 C CA . LEU B 1 86 ? -6.594 -15.984 -1.363 1 78.06 86 LEU B CA 1
ATOM 1592 C C . LEU B 1 86 ? -6.543 -15.945 -2.887 1 78.06 86 LEU B C 1
ATOM 1594 O O . LEU B 1 86 ? -5.965 -16.828 -3.516 1 78.06 86 LEU B O 1
ATOM 1598 N N . ALA B 1 87 ? -7.316 -14.922 -3.422 1 78.06 87 ALA B N 1
ATOM 1599 C CA . ALA B 1 87 ? -7.309 -14.703 -4.863 1 78.06 87 ALA B CA 1
ATOM 1600 C C . ALA B 1 87 ? -6.348 -13.578 -5.242 1 78.06 87 ALA B C 1
ATOM 1602 O O . ALA B 1 87 ? -6.398 -12.492 -4.656 1 78.06 87 ALA B O 1
ATOM 1603 N N . VAL B 1 88 ? -5.355 -13.953 -6.109 1 77.56 88 VAL B N 1
ATOM 1604 C CA . VAL B 1 88 ? -4.52 -12.914 -6.711 1 77.56 88 VAL B CA 1
ATOM 1605 C C . VAL B 1 88 ? -5.262 -12.258 -7.871 1 77.56 88 VAL B C 1
ATOM 1607 O O . VAL B 1 88 ? -5.742 -12.945 -8.773 1 77.56 88 VAL B O 1
ATOM 1610 N N . VAL B 1 89 ? -5.434 -11.016 -7.75 1 75.31 89 VAL B N 1
ATOM 1611 C CA . VAL B 1 89 ? -6.246 -10.281 -8.711 1 75.31 89 VAL B CA 1
ATOM 1612 C C . VAL B 1 89 ? -5.418 -9.969 -9.961 1 75.31 89 VAL B C 1
ATOM 1614 O O . VAL B 1 89 ? -5.965 -9.828 -11.055 1 75.31 89 VAL B O 1
ATOM 1617 N N . ASN B 1 90 ? -4.09 -9.992 -9.75 1 72.5 90 ASN B N 1
ATOM 1618 C CA . ASN B 1 90 ? -3.25 -9.742 -10.922 1 72.5 90 ASN B CA 1
ATOM 1619 C C . ASN B 1 90 ? -3.223 -10.953 -11.852 1 72.5 90 ASN B C 1
ATOM 1621 O O . ASN B 1 90 ? -3.236 -12.094 -11.398 1 72.5 90 ASN B O 1
ATOM 1625 N N . ASP B 1 91 ? -3.666 -10.695 -13.102 1 62.91 91 ASP B N 1
ATOM 1626 C CA . ASP B 1 91 ? -3.447 -11.789 -14.047 1 62.91 91 ASP B CA 1
ATOM 1627 C C . ASP B 1 91 ? -2.611 -11.32 -15.234 1 62.91 91 ASP B C 1
ATOM 1629 O O . ASP B 1 91 ? -2.109 -10.188 -15.242 1 62.91 91 ASP B O 1
ATOM 1633 N N . GLU B 1 92 ? -2.27 -12.297 -15.977 1 59.72 92 GLU B N 1
ATOM 1634 C CA . GLU B 1 92 ? -1.404 -12.094 -17.125 1 59.72 92 GLU B CA 1
ATOM 1635 C C . GLU B 1 92 ? -1.936 -10.969 -18.016 1 59.72 92 GLU B C 1
ATOM 1637 O O . GLU B 1 92 ? -1.2 -10.43 -18.844 1 59.72 92 GLU B O 1
ATOM 1642 N N . THR B 1 93 ? -3.174 -10.578 -17.734 1 61 93 THR B N 1
ATOM 1643 C CA . THR B 1 93 ? -3.766 -9.562 -18.594 1 61 93 THR B CA 1
ATOM 1644 C C . THR B 1 93 ? -3.467 -8.164 -18.078 1 61 93 THR B C 1
ATOM 1646 O O . THR B 1 93 ? -3.658 -7.176 -18.797 1 61 93 THR B O 1
ATOM 1649 N N . THR B 1 94 ? -2.863 -8.195 -16.938 1 66.44 94 THR B N 1
ATOM 1650 C CA . THR B 1 94 ? -2.523 -6.891 -16.391 1 66.44 94 THR B CA 1
ATOM 1651 C C . THR B 1 94 ? -1.213 -6.379 -16.969 1 66.44 94 THR B C 1
ATOM 1653 O O . THR B 1 94 ? -0.384 -7.172 -17.438 1 66.44 94 THR B O 1
ATOM 1656 N N . ILE B 1 95 ? -1.057 -5.117 -17.141 1 69.62 95 ILE B N 1
ATOM 1657 C CA . ILE B 1 95 ? 0.147 -4.531 -17.719 1 69.62 95 ILE B CA 1
ATOM 1658 C C . ILE B 1 95 ? 1.304 -4.641 -16.734 1 69.62 95 ILE B C 1
ATOM 1660 O O . ILE B 1 95 ? 1.112 -4.477 -15.523 1 69.62 95 ILE B O 1
ATOM 1664 N N . PRO B 1 96 ? 2.5 -4.918 -17.359 1 75.81 96 PRO B N 1
ATOM 1665 C CA . PRO B 1 96 ? 3.68 -4.918 -16.484 1 75.81 96 PRO B CA 1
ATOM 1666 C C . PRO B 1 96 ? 3.908 -3.574 -15.797 1 75.81 96 PRO B C 1
ATOM 1668 O O . PRO B 1 96 ? 3.67 -2.521 -16.391 1 75.81 96 PRO B O 1
ATOM 1671 N N . THR B 1 97 ? 4.312 -3.688 -14.539 1 74.75 97 THR B N 1
ATOM 1672 C CA . THR B 1 97 ? 4.477 -2.453 -13.781 1 74.75 97 THR B CA 1
ATOM 1673 C C . THR B 1 97 ? 5.953 -2.129 -13.586 1 74.75 97 THR B C 1
ATOM 1675 O O . THR B 1 97 ? 6.297 -1.157 -12.906 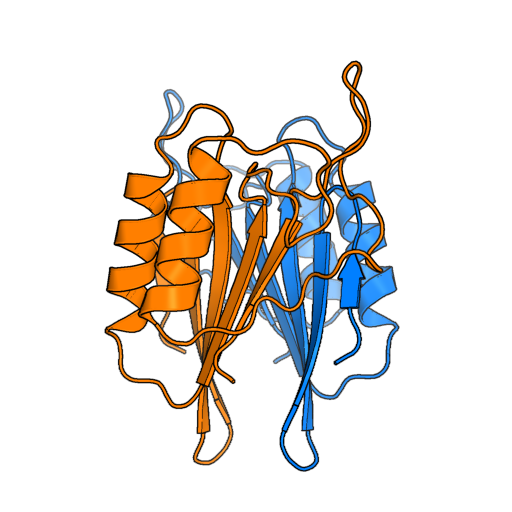1 74.75 97 THR B O 1
ATOM 1678 N N . PHE B 1 98 ? 6.82 -2.998 -14.039 1 77 98 PHE B N 1
ATOM 1679 C CA . PHE B 1 98 ? 8.25 -2.729 -14 1 77 98 PHE B CA 1
ATOM 1680 C C . PHE B 1 98 ? 8.906 -3.045 -15.336 1 77 98 PHE B C 1
ATOM 1682 O O . PHE B 1 98 ? 8.555 -4.031 -15.984 1 77 98 PHE B O 1
ATOM 1689 N N . GLU B 1 99 ? 9.703 -2.092 -15.727 1 75.56 99 GLU B N 1
ATOM 1690 C CA . GLU B 1 99 ? 10.539 -2.32 -16.906 1 75.56 99 GLU B CA 1
ATOM 1691 C C . GLU B 1 99 ? 12.008 -2.037 -16.609 1 75.56 99 GLU B C 1
ATOM 1693 O O . GLU B 1 99 ? 12.359 -0.93 -16.188 1 75.56 99 GLU B O 1
ATOM 1698 N N . GLY B 1 100 ? 12.734 -3.057 -16.641 1 73.06 100 GLY B N 1
ATOM 1699 C CA . GLY B 1 100 ? 14.164 -2.91 -16.438 1 73.06 100 GLY B CA 1
ATOM 1700 C C . GLY B 1 100 ? 15 -3.531 -17.547 1 73.06 100 GLY B C 1
ATOM 1701 O O . GLY B 1 100 ? 14.469 -3.891 -18.594 1 73.06 100 GLY B O 1
ATOM 1702 N N . SER B 1 101 ? 16.234 -3.469 -17.328 1 76.69 101 SER B N 1
ATOM 1703 C CA . SER B 1 101 ? 17.188 -3.982 -18.312 1 76.69 101 SER B CA 1
ATOM 1704 C C . SER B 1 101 ? 16.906 -5.453 -18.625 1 76.69 101 SER B C 1
ATOM 1706 O O . SER B 1 101 ? 17.172 -5.918 -19.734 1 76.69 101 SER B O 1
ATOM 1708 N N . GLN B 1 102 ? 16.422 -6.16 -17.703 1 71.12 102 GLN B N 1
ATOM 1709 C CA . GLN B 1 102 ? 16.203 -7.594 -17.828 1 71.12 102 GLN B CA 1
ATOM 1710 C C . GLN B 1 102 ? 14.789 -7.887 -18.344 1 71.12 102 GLN B C 1
ATOM 1712 O O . GLN B 1 102 ? 14.398 -9.047 -18.469 1 71.12 102 GLN B O 1
ATOM 1717 N N . GLY B 1 103 ? 14.117 -6.766 -18.641 1 77.69 103 GLY B N 1
ATOM 1718 C CA . GLY B 1 103 ? 12.781 -6.934 -19.188 1 77.69 103 GLY B CA 1
ATOM 1719 C C . GLY B 1 103 ? 11.695 -6.34 -18.312 1 77.69 103 GLY B C 1
ATOM 1720 O O . GLY B 1 103 ? 11.906 -5.328 -17.656 1 77.69 103 GLY B O 1
ATOM 1721 N N . ARG B 1 104 ? 10.406 -6.906 -18.656 1 76.12 104 ARG B N 1
ATOM 1722 C CA . ARG B 1 104 ? 9.242 -6.383 -17.953 1 76.12 104 ARG B CA 1
ATOM 1723 C C . ARG B 1 104 ? 8.75 -7.371 -16.891 1 76.12 104 ARG B C 1
ATOM 1725 O O . ARG B 1 104 ? 8.992 -8.57 -17 1 76.12 104 ARG B O 1
ATOM 1732 N N . SER B 1 105 ? 8.281 -6.898 -15.742 1 78.69 105 SER B N 1
ATOM 1733 C CA . SER B 1 105 ? 7.746 -7.797 -14.727 1 78.69 105 SER B CA 1
ATOM 1734 C C . SER B 1 105 ? 6.562 -7.16 -14 1 78.69 105 SER B C 1
ATOM 1736 O O . SER B 1 105 ? 6.34 -5.953 -14.109 1 78.69 105 SER B O 1
ATOM 1738 N N . TRP B 1 106 ? 5.762 -8.047 -13.438 1 80.81 106 TRP B N 1
ATOM 1739 C CA . TRP B 1 106 ? 4.633 -7.66 -12.602 1 80.81 106 TRP B CA 1
ATOM 1740 C C . TRP B 1 106 ? 5.008 -7.723 -11.125 1 80.81 106 TRP B C 1
ATOM 1742 O O . TRP B 1 106 ? 5.059 -8.805 -10.531 1 80.81 106 TRP B O 1
ATOM 1752 N N . VAL B 1 107 ? 5.363 -6.555 -10.648 1 84.25 107 VAL B N 1
ATOM 1753 C CA . VAL B 1 107 ? 5.844 -6.582 -9.273 1 84.25 107 VAL B CA 1
ATOM 1754 C C . VAL B 1 107 ? 4.766 -6.031 -8.336 1 84.25 107 VAL B C 1
ATOM 1756 O O . VAL B 1 107 ? 4.785 -6.293 -7.133 1 84.25 107 VAL B O 1
ATOM 1759 N N . ASP B 1 108 ? 3.826 -5.293 -8.914 1 85.19 108 ASP B N 1
ATOM 1760 C CA . ASP B 1 108 ? 2.682 -4.797 -8.156 1 85.19 108 ASP B CA 1
ATOM 1761 C C . ASP B 1 108 ? 1.564 -5.84 -8.109 1 85.19 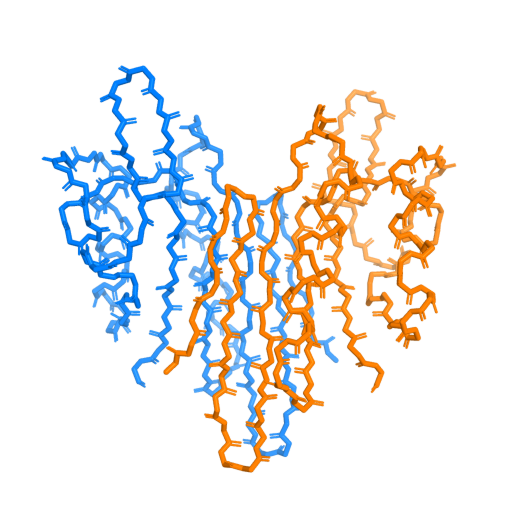108 ASP B C 1
ATOM 1763 O O . ASP B 1 108 ? 1.015 -6.215 -9.148 1 85.19 108 ASP B O 1
ATOM 1767 N N . ILE B 1 109 ? 1.231 -6.305 -6.941 1 88.19 109 ILE B N 1
ATOM 1768 C CA . ILE B 1 109 ? 0.31 -7.426 -6.793 1 88.19 109 ILE B CA 1
ATOM 1769 C C . ILE B 1 109 ? -0.844 -7.023 -5.875 1 88.19 109 ILE B C 1
ATOM 1771 O O . ILE B 1 109 ? -0.644 -6.309 -4.891 1 88.19 109 ILE B O 1
ATOM 1775 N N . THR B 1 110 ? -2.01 -7.465 -6.211 1 90.06 110 THR B N 1
ATOM 1776 C CA . THR B 1 110 ? -3.191 -7.309 -5.371 1 90.06 110 THR B CA 1
ATOM 1777 C C . THR B 1 110 ? -3.754 -8.672 -4.977 1 90.06 110 THR B C 1
ATOM 1779 O O . THR B 1 110 ? -3.975 -9.531 -5.832 1 90.06 110 THR B O 1
ATOM 1782 N N . ILE B 1 111 ? -3.9 -8.844 -3.67 1 90.62 111 ILE B N 1
ATOM 1783 C CA . ILE B 1 111 ? -4.434 -10.086 -3.119 1 90.62 111 ILE B CA 1
ATOM 1784 C C . ILE B 1 111 ? -5.668 -9.789 -2.271 1 90.62 111 ILE B C 1
ATOM 1786 O O . ILE B 1 111 ? -5.68 -8.82 -1.505 1 90.62 111 ILE B O 1
ATOM 1790 N N . CYS B 1 112 ? -6.699 -10.547 -2.465 1 89.88 112 CYS B N 1
ATOM 1791 C CA . CYS B 1 112 ? -7.887 -10.336 -1.646 1 89.88 112 CYS B CA 1
ATOM 1792 C C . CYS B 1 112 ? -8.57 -11.656 -1.32 1 89.88 112 CYS B C 1
ATOM 1794 O O . CYS B 1 112 ? -8.203 -12.703 -1.861 1 89.88 112 CYS B O 1
ATOM 1796 N N . ASP B 1 113 ? -9.336 -11.539 -0.202 1 86.56 113 ASP B N 1
ATOM 1797 C CA . ASP B 1 113 ? -10.109 -12.742 0.085 1 86.56 113 ASP B CA 1
ATOM 1798 C C . ASP B 1 113 ? -11.188 -12.961 -0.974 1 86.56 113 ASP B C 1
ATOM 1800 O O . ASP B 1 113 ? -11.688 -12.008 -1.571 1 86.56 113 ASP B O 1
ATOM 1804 N N . PRO B 1 114 ? -11.391 -14.219 -1.411 1 73.69 114 PRO B N 1
ATOM 1805 C CA . PRO B 1 114 ? -12.391 -14.523 -2.438 1 73.69 114 PRO B CA 1
ATOM 1806 C C . PRO B 1 114 ? -13.805 -14.148 -2.014 1 73.69 114 PRO B C 1
ATOM 1808 O O . PRO B 1 114 ? -14.109 -14.109 -0.818 1 73.69 114 PRO B O 1
#